Protein 2NXF (pdb70)

Radius of gyration: 18.11 Å; Cα contacts (8 Å, |Δi|>4): 733; chains: 1; bounding box: 45×46×48 Å

Solvent-accessible surface area: 13552 Å² total

Organism: Danio rerio (NCBI:txid7955)

CATH classification: 3.60.21.10

Secondary structure (DSSP, 8-state):
--SEEEEEE----B-SS--EE-TTSSSEE-TTHHHHHHHHHHHHHHHTT-SEEEE-S--B-THHHHTT-HHHHHHH--TTGGG-SEEEE---HHHHHH--HHHHHTSTT-----EE-GGGT---EEEEEETTEEEEE--TTSB-SSSS-TTSHHHHHHHHHHHHH---TT-TTS-S-SSSGGGG-STT--B--HHHHHHHHHHHHHHHHHT-EEEEEESS---TTSS-GGGS-TTHHHHHHHHHT-TTEEEEEE-S-TT-EEEE-TTS-EEEEPPPGGG--TTS-EEEEEEE-S----EEETSPP------

Foldseek 3Di:
DFQAKEWEAEQLQADPDCKDADPVRPFIFHRPCSLVQLLVSLVVLLVVVHQEYEYFESNHALVCVVVVNLVVRVVSNVSNVSSVHYYAAAYALRNLSRDALVRCCVDPNLSQVCDACVVVVFRKHKDAPGPQEMEIEGHFVQQACSHDDPPDPSNVVSVCLLCVLAVPVVAQQQQNDDDDLSLQSGRRGGHHDPVRLVVVLVVQVVSQVSNHAYEYHHQAFQDVQWAPSNRHRSVSVSNVVSQLVHLNYAEYEHERRQLWGWDADPSLYIYTYWHHSRRADSVFHTIFMDGHHPFWWCTTGSDHIDIRGRD

InterPro domains:
  IPR004843 Calcineurin-like, phosphoesterase domain [PF00149] (7-268)
  IPR029052 Metallo-dependent phosphatase-like [G3DSA:3.60.21.10] (1-314)
  IPR029052 Metallo-dependent phosphatase-like [SSF56300] (4-316)
  IPR041869 Manganese-dependent ADP-ribose/CDP-alcohol diphosphatase [cd07396] (6-309)

Structure (mmCIF, N/CA/C/O backbone):
data_2NXF
#
_entry.id   2NXF
#
_cell.length_a   62.584
_cell.length_b   86.593
_cell.length_c   157.315
_cell.angle_alpha   90.00
_cell.angle_beta   90.00
_cell.angle_gamma   90.00
#
_symmetry.space_group_name_H-M   'C 2 2 21'
#
loop_
_entity.id
_entity.type
_entity.pdbx_description
1 polymer 'Putative dimetal phosphatase'
2 non-polymer 'ZINC ION'
3 non-polymer 'PHOSPHATE ION'
4 non-polymer ETHANOL
5 water water
#
loop_
_atom_site.group_PDB
_atom_site.id
_atom_site.type_symbol
_atom_site.label_atom_id
_atom_site.label_alt_id
_atom_site.label_comp_id
_atom_site.label_asym_id
_atom_site.label_entity_id
_atom_site.label_seq_id
_atom_site.pdbx_PDB_ins_code
_atom_site.Cartn_x
_atom_site.Cartn_y
_atom_site.Cartn_z
_atom_site.occupancy
_atom_site.B_iso_or_equiv
_atom_site.auth_seq_id
_atom_site.auth_comp_id
_atom_site.auth_asym_id
_atom_site.auth_atom_id
_atom_site.pdbx_PDB_model_num
ATOM 1 N N . ASP A 1 3 ? 51.457 7.741 23.810 1.00 31.85 3 ASP A N 1
ATOM 2 C CA . ASP A 1 3 ? 50.162 6.996 23.995 1.00 32.00 3 ASP A CA 1
ATOM 3 C C . ASP A 1 3 ? 48.996 7.909 24.447 1.00 30.39 3 ASP A C 1
ATOM 4 O O . ASP A 1 3 ? 49.010 8.391 25.588 1.00 30.62 3 ASP A O 1
ATOM 9 N N . PRO A 1 4 ? 47.968 8.117 23.579 1.00 29.07 4 PRO A N 1
ATOM 10 C CA . PRO A 1 4 ? 46.928 9.122 23.908 1.00 27.92 4 PRO A CA 1
ATOM 11 C C . PRO A 1 4 ? 45.959 8.709 25.015 1.00 27.39 4 PRO A C 1
ATOM 12 O O . PRO A 1 4 ? 45.627 7.525 25.145 1.00 28.23 4 PRO A O 1
ATOM 16 N N . VAL A 1 5 ? 45.554 9.687 25.822 1.00 25.42 5 VAL A N 1
ATOM 17 C CA . VAL A 1 5 ? 44.565 9.486 26.872 1.00 24.95 5 VAL A CA 1
ATOM 18 C C . VAL A 1 5 ? 43.173 9.328 26.253 1.00 24.73 5 VAL A C 1
ATOM 19 O O . VAL A 1 5 ? 42.338 8.572 26.766 1.00 24.68 5 VAL A O 1
ATOM 23 N N . PHE A 1 6 ? 42.920 10.059 25.165 1.00 23.25 6 PHE A N 1
ATOM 24 C CA . PHE A 1 6 ? 41.604 10.082 24.549 1.00 22.94 6 PHE A CA 1
ATOM 25 C C . PHE A 1 6 ? 41.738 10.516 23.097 1.00 23.68 6 PHE A C 1
ATOM 26 O O . PHE A 1 6 ? 42.603 11.326 22.772 1.00 23.74 6 PHE A O 1
ATOM 34 N N . THR A 1 7 ? 40.869 9.987 22.241 1.00 23.06 7 THR A N 1
ATOM 35 C CA . THR A 1 7 ? 40.950 10.223 20.791 1.00 23.60 7 THR A CA 1
ATOM 36 C C . THR A 1 7 ? 39.535 10.468 20.284 1.00 23.38 7 THR A C 1
ATOM 37 O O . THR A 1 7 ? 38.631 9.690 20.577 1.00 23.35 7 THR A O 1
ATOM 41 N N . PHE A 1 8 ? 39.320 11.560 19.543 1.00 23.00 8 PHE A N 1
ATOM 42 C CA . PHE A 1 8 ? 37.954 11.861 19.080 1.00 23.25 8 PHE A CA 1
ATOM 43 C C . PHE A 1 8 ? 37.953 12.480 17.691 1.00 23.66 8 PHE A C 1
ATOM 44 O O . PHE A 1 8 ? 38.892 13.176 17.335 1.00 24.27 8 PHE A O 1
ATOM 52 N N . GLY A 1 9 ? 36.910 12.198 16.917 1.00 23.55 9 GLY A N 1
ATOM 53 C CA . GLY A 1 9 ? 36.749 12.841 15.597 1.00 22.68 9 GLY A CA 1
ATOM 54 C C . GLY A 1 9 ? 36.140 14.236 15.701 1.00 24.08 9 GLY A C 1
ATOM 55 O O . GLY A 1 9 ? 35.406 14.523 16.637 1.00 24.31 9 GLY A O 1
ATOM 56 N N . LEU A 1 10 ? 36.436 15.101 14.726 1.00 24.23 10 LEU A N 1
ATOM 57 C CA . LEU A 1 10 ? 35.872 16.464 14.646 1.00 24.67 10 LEU A CA 1
ATOM 58 C C . LEU A 1 10 ? 35.456 16.775 13.221 1.00 24.08 10 LEU A C 1
ATOM 59 O O . LEU A 1 10 ? 36.204 16.489 12.288 1.00 23.93 10 LEU A O 1
ATOM 64 N N . ILE A 1 11 ? 34.292 17.410 13.063 1.00 24.08 11 ILE A N 1
ATOM 65 C CA . ILE A 1 11 ? 33.838 17.789 11.715 1.00 23.47 11 ILE A CA 1
ATOM 66 C C . ILE A 1 11 ? 32.860 18.956 11.880 1.00 24.02 11 ILE A C 1
ATOM 67 O O . ILE A 1 11 ? 32.225 19.081 12.928 1.00 24.03 11 ILE A O 1
ATOM 72 N N . ALA A 1 12 ? 32.786 19.822 10.869 1.00 23.67 12 ALA A N 1
ATOM 73 C CA . ALA A 1 12 ? 31.909 21.002 10.953 1.00 23.93 12 ALA A CA 1
ATOM 74 C C . ALA A 1 12 ? 31.136 21.208 9.660 1.00 23.83 12 ALA A C 1
ATOM 75 O O . ALA A 1 12 ? 31.668 20.982 8.569 1.00 23.94 12 ALA A O 1
ATOM 77 N N . ASP A 1 13 ? 29.891 21.650 9.811 1.00 24.02 13 ASP A N 1
ATOM 78 C CA . ASP A 1 13 ? 29.131 22.279 8.697 1.00 23.78 13 ASP A CA 1
ATOM 79 C C . ASP A 1 13 ? 28.990 21.326 7.512 1.00 23.90 13 ASP A C 1
ATOM 80 O O . ASP A 1 13 ? 29.289 21.692 6.359 1.00 23.81 13 ASP A O 1
ATOM 85 N N . VAL A 1 14 ? 28.542 20.105 7.805 1.00 23.70 14 VAL A N 1
ATOM 86 C CA . VAL A 1 14 ? 28.224 19.125 6.744 1.00 24.03 14 VAL A CA 1
ATOM 87 C C . VAL A 1 14 ? 27.154 19.740 5.811 1.00 24.37 14 VAL A C 1
ATOM 88 O O . VAL A 1 14 ? 27.314 19.779 4.586 1.00 23.94 14 VAL A O 1
ATOM 92 N N . GLN A 1 15 ? 26.074 20.244 6.414 1.00 24.85 15 GLN A N 1
ATOM 93 C CA . GLN A 1 15 ? 25.027 20.984 5.688 1.00 24.63 15 GLN A CA 1
ATOM 94 C C . GLN A 1 15 ? 24.467 20.213 4.497 1.00 24.88 15 GLN A C 1
ATOM 95 O O . GLN A 1 15 ? 24.253 20.771 3.424 1.00 25.11 15 GLN A O 1
ATOM 101 N N . TYR A 1 16 ? 24.245 18.921 4.718 1.00 24.04 16 TYR A N 1
ATOM 102 C CA . TYR A 1 16 ? 23.718 18.034 3.672 1.00 22.98 16 TYR A CA 1
ATOM 103 C C . TYR A 1 16 ? 22.341 18.489 3.191 1.00 23.63 16 TYR A C 1
ATOM 104 O O . TYR A 1 16 ? 21.532 18.962 3.984 1.00 23.45 16 TYR A O 1
ATOM 113 N N . ALA A 1 17 ? 22.105 18.358 1.893 1.00 23.26 17 ALA A N 1
ATOM 114 C CA . ALA A 1 17 ? 20.758 18.450 1.306 1.00 23.12 17 ALA A CA 1
ATOM 115 C C . ALA A 1 17 ? 20.770 17.720 -0.016 1.00 22.61 17 ALA A C 1
ATOM 116 O O . ALA A 1 17 ? 21.786 17.712 -0.719 1.00 22.64 17 ALA A O 1
ATOM 118 N N . ASP A 1 18 ? 19.637 17.115 -0.369 1.00 23.00 18 ASP A N 1
ATOM 119 C CA . ASP A 1 18 ? 19.522 16.381 -1.627 1.00 23.42 18 ASP A CA 1
ATOM 120 C C . ASP A 1 18 ? 19.104 17.344 -2.740 1.00 24.11 18 ASP A C 1
ATOM 121 O O . ASP A 1 18 ? 17.997 17.250 -3.302 1.00 24.12 18 ASP A O 1
ATOM 126 N N . ILE A 1 19 ? 20.003 18.281 -3.051 1.00 24.04 19 ILE A N 1
ATOM 127 C CA . ILE A 1 19 ? 19.733 19.334 -4.034 1.00 24.54 19 ILE A CA 1
ATOM 128 C C . ILE A 1 19 ? 21.007 19.606 -4.834 1.00 25.10 19 ILE A C 1
ATOM 129 O O . ILE A 1 19 ? 22.101 19.219 -4.417 1.00 24.52 19 ILE A O 1
ATOM 134 N N . GLU A 1 20 ? 20.869 20.265 -5.978 1.00 25.62 20 GLU A N 1
ATOM 135 C CA . GLU A 1 20 ? 22.045 20.569 -6.792 1.00 27.22 20 GLU A CA 1
ATOM 136 C C . GLU A 1 20 ? 22.968 21.559 -6.067 1.00 26.06 20 GLU A C 1
ATOM 137 O O . GLU A 1 20 ? 22.540 22.302 -5.168 1.00 25.26 20 GLU A O 1
ATOM 143 N N . ASP A 1 21 ? 24.243 21.536 -6.442 1.00 25.86 21 ASP A N 1
ATOM 144 C CA . ASP A 1 21 ? 25.211 22.478 -5.895 1.00 26.36 21 ASP A CA 1
ATOM 145 C C . ASP A 1 21 ? 24.730 23.919 -6.013 1.00 26.57 21 ASP A C 1
ATOM 146 O O . ASP A 1 21 ? 24.099 24.300 -7.009 1.00 26.70 21 ASP A O 1
ATOM 151 N N . GLY A 1 22 ? 25.035 24.704 -4.988 1.00 27.45 22 GLY A N 1
ATOM 152 C CA . GLY A 1 22 ? 24.712 26.122 -4.973 1.00 29.21 22 GLY A CA 1
ATOM 153 C C . GLY A 1 22 ? 25.939 26.962 -4.671 1.00 31.07 22 GLY A C 1
ATOM 154 O O . GLY A 1 22 ? 27.080 26.524 -4.857 1.00 30.33 22 GLY A O 1
ATOM 155 N N . GLU A 1 23 ? 25.691 28.187 -4.227 1.00 33.16 23 GLU A N 1
ATOM 156 C CA . GLU A 1 23 ? 26.762 29.106 -3.864 1.00 35.00 23 GLU A CA 1
ATOM 157 C C . GLU A 1 23 ? 26.381 29.805 -2.574 1.00 36.10 23 GLU A C 1
ATOM 158 O O . GLU A 1 23 ? 25.235 29.691 -2.111 1.00 37.02 23 GLU A O 1
ATOM 164 N N . ASN A 1 24 ? 27.335 30.516 -1.979 1.00 36.31 24 ASN A N 1
ATOM 165 C CA . ASN A 1 24 ? 27.002 31.449 -0.915 1.00 36.27 24 ASN A CA 1
ATOM 166 C C . ASN A 1 24 ? 26.427 32.755 -1.502 1.00 36.25 24 ASN A C 1
ATOM 167 O O . ASN A 1 24 ? 26.483 32.983 -2.727 1.00 36.16 24 ASN A O 1
ATOM 172 N N . TYR A 1 25 ? 25.874 33.604 -0.632 1.00 36.26 25 TYR A N 1
ATOM 173 C CA . TYR A 1 25 ? 25.290 34.893 -1.031 1.00 35.92 25 TYR A CA 1
ATOM 174 C C . TYR A 1 25 ? 26.190 35.729 -1.943 1.00 35.32 25 TYR A C 1
ATOM 175 O O . TYR A 1 25 ? 25.748 36.204 -2.993 1.00 35.30 25 TYR A O 1
ATOM 184 N N . LEU A 1 26 ? 27.446 35.912 -1.540 1.00 34.43 26 LEU A N 1
ATOM 185 C CA . LEU A 1 26 ? 28.379 36.740 -2.301 1.00 33.77 26 LEU A CA 1
ATOM 186 C C . LEU A 1 26 ? 28.897 36.047 -3.570 1.00 32.35 26 LEU A C 1
ATOM 187 O O . LEU A 1 26 ? 29.628 36.657 -4.347 1.00 32.04 26 LEU A O 1
ATOM 192 N N . ARG A 1 27 ? 28.528 34.772 -3.750 1.00 30.87 27 ARG A N 1
ATOM 193 C CA . ARG A 1 27 ? 28.909 33.973 -4.931 1.00 29.60 27 ARG A CA 1
ATOM 194 C C . ARG A 1 27 ? 30.430 33.847 -5.077 1.00 28.84 27 ARG A C 1
ATOM 195 O O . ARG A 1 27 ? 30.991 33.994 -6.169 1.00 28.45 27 ARG A O 1
ATOM 203 N N . THR A 1 28 ? 31.086 33.595 -3.948 1.00 28.10 28 THR A N 1
ATOM 204 C CA . THR A 1 28 ? 32.539 33.454 -3.899 1.00 28.04 28 THR A CA 1
ATOM 205 C C . THR A 1 28 ? 32.918 32.051 -3.438 1.00 27.23 28 THR A C 1
ATOM 206 O O . THR A 1 28 ? 34.088 31.674 -3.494 1.00 27.04 28 THR A O 1
ATOM 210 N N . ARG A 1 29 ? 31.930 31.292 -2.968 1.00 27.25 29 ARG A N 1
ATOM 211 C CA . ARG A 1 29 ? 32.145 29.923 -2.521 1.00 27.47 29 ARG A CA 1
ATOM 212 C C . ARG A 1 29 ? 31.018 29.035 -3.027 1.00 27.80 29 ARG A C 1
ATOM 213 O O . ARG A 1 29 ? 29.853 29.428 -2.979 1.00 29.43 29 ARG A O 1
ATOM 221 N N . ARG A 1 30 ? 31.369 27.833 -3.473 1.00 26.89 30 ARG A N 1
ATOM 222 C CA . ARG A 1 30 ? 30.390 26.855 -3.940 1.00 26.56 30 ARG A CA 1
ATOM 223 C C . ARG A 1 30 ? 29.961 25.994 -2.763 1.00 26.15 30 ARG A C 1
ATOM 224 O O . ARG A 1 30 ? 30.774 25.708 -1.875 1.00 26.27 30 ARG A O 1
ATOM 232 N N . ARG A 1 31 ? 28.694 25.576 -2.763 1.00 25.20 31 ARG A N 1
ATOM 233 C CA . ARG A 1 31 ? 28.165 24.686 -1.722 1.00 25.49 31 ARG A CA 1
ATOM 234 C C . ARG A 1 31 ? 27.781 23.324 -2.310 1.00 24.79 31 ARG A C 1
ATOM 235 O O . ARG A 1 31 ? 26.941 23.229 -3.205 1.00 24.45 31 ARG A O 1
ATOM 243 N N . TYR A 1 32 ? 28.446 22.281 -1.819 1.00 24.05 32 TYR A N 1
ATOM 244 C CA . TYR A 1 32 ? 28.396 20.957 -2.419 1.00 23.63 32 TYR A CA 1
ATOM 245 C C . TYR A 1 32 ? 27.443 20.095 -1.590 1.00 23.34 32 TYR A C 1
ATOM 246 O O . TYR A 1 32 ? 27.878 19.249 -0.819 1.00 23.42 32 TYR A O 1
ATOM 255 N N . TYR A 1 33 ? 26.139 20.339 -1.747 1.00 23.02 33 TYR A N 1
ATOM 256 C CA . TYR A 1 33 ? 25.134 19.803 -0.818 1.00 22.72 33 TYR A CA 1
ATOM 257 C C . TYR A 1 33 ? 25.109 18.271 -0.783 1.00 23.15 33 TYR A C 1
ATOM 258 O O . TYR A 1 33 ? 25.109 17.662 0.299 1.00 24.11 33 TYR A O 1
ATOM 267 N N . ARG A 1 34 ? 25.072 17.646 -1.954 1.00 23.06 34 ARG A N 1
ATOM 268 C CA . ARG A 1 34 ? 25.034 16.175 -1.990 1.00 23.34 34 ARG A CA 1
ATOM 269 C C . ARG A 1 34 ? 26.378 15.557 -1.615 1.00 23.65 34 ARG A C 1
ATOM 270 O O . ARG A 1 34 ? 26.419 14.535 -0.918 1.00 24.97 34 ARG A O 1
ATOM 278 N N . GLY A 1 35 ? 27.470 16.176 -2.076 1.00 23.30 35 GLY A N 1
ATOM 279 C CA . GLY A 1 35 ? 28.828 15.674 -1.822 1.00 22.73 35 GLY A CA 1
ATOM 280 C C . GLY A 1 35 ? 29.191 15.632 -0.348 1.00 22.65 35 GLY A C 1
ATOM 281 O O . GLY A 1 35 ? 30.051 14.846 0.066 1.00 23.18 35 GLY A O 1
ATOM 282 N N . SER A 1 36 ? 28.523 16.462 0.450 1.00 22.56 36 SER A N 1
ATOM 283 C CA A SER A 1 36 ? 28.794 16.506 1.885 0.50 22.38 36 SER A CA 1
ATOM 284 C CA B SER A 1 36 ? 28.768 16.503 1.887 0.50 23.57 36 SER A CA 1
ATOM 285 C C . SER A 1 36 ? 28.602 15.143 2.537 1.00 23.25 36 SER A C 1
ATOM 286 O O . SER A 1 36 ? 29.349 14.788 3.442 1.00 24.39 36 SER A O 1
ATOM 291 N N . ALA A 1 37 ? 27.617 14.380 2.065 1.00 23.87 37 ALA A N 1
ATOM 292 C CA . ALA A 1 37 ? 27.368 13.053 2.644 1.00 24.44 37 ALA A CA 1
ATOM 293 C C . ALA A 1 37 ? 28.487 12.063 2.296 1.00 24.87 37 ALA A C 1
ATOM 294 O O . ALA A 1 37 ? 28.775 11.155 3.085 1.00 25.51 37 ALA A O 1
ATOM 296 N N . ASP A 1 38 ? 29.106 12.238 1.122 1.00 24.13 38 ASP A N 1
ATOM 297 C CA . ASP A 1 38 ? 30.252 11.415 0.695 1.00 24.44 38 ASP A CA 1
ATOM 298 C C . ASP A 1 38 ? 31.479 11.730 1.553 1.00 24.10 38 ASP A C 1
ATOM 299 O O . ASP A 1 38 ? 32.206 10.811 1.965 1.00 24.76 38 ASP A O 1
ATOM 304 N N . LEU A 1 39 ? 31.711 13.016 1.829 1.00 23.59 39 LEU A N 1
ATOM 305 C CA . LEU A 1 39 ? 32.806 13.397 2.716 1.00 23.16 39 LEU A CA 1
ATOM 306 C C . LEU A 1 39 ? 32.557 12.867 4.134 1.00 23.77 39 LEU A C 1
ATOM 307 O O . LEU A 1 39 ? 33.470 12.340 4.780 1.00 23.86 39 LEU A O 1
ATOM 312 N N . LEU A 1 40 ? 31.327 13.001 4.617 1.00 23.45 40 LEU A N 1
ATOM 313 C CA . LEU A 1 40 ? 30.975 12.494 5.955 1.00 23.82 40 LEU A CA 1
ATOM 314 C C . LEU A 1 40 ? 31.197 10.960 6.056 1.00 23.23 40 LEU A C 1
ATOM 315 O O . LEU A 1 40 ? 31.778 10.472 7.051 1.00 23.50 40 LEU A O 1
ATOM 320 N N A ARG A 1 41 ? 30.754 10.225 5.035 0.50 23.36 41 ARG A N 1
ATOM 321 N N B ARG A 1 41 ? 30.746 10.220 5.044 0.50 23.03 41 ARG A N 1
ATOM 322 C CA A ARG A 1 41 ? 30.928 8.769 4.973 0.50 23.67 41 ARG A CA 1
ATOM 323 C CA B ARG A 1 41 ? 30.933 8.768 5.021 0.50 22.87 41 ARG A CA 1
ATOM 324 C C A ARG A 1 41 ? 32.405 8.384 5.046 0.50 23.65 41 ARG A C 1
ATOM 325 C C B ARG A 1 41 ? 32.421 8.422 5.103 0.50 23.24 41 ARG A C 1
ATOM 326 O O A ARG A 1 41 ? 32.780 7.450 5.760 0.50 23.24 41 ARG A O 1
ATOM 327 O O B ARG A 1 41 ? 32.822 7.559 5.891 0.50 22.62 41 ARG A O 1
ATOM 342 N N . ASP A 1 42 ? 33.240 9.116 4.311 1.00 23.62 42 ASP A N 1
ATOM 343 C CA . ASP A 1 42 ? 34.683 8.853 4.314 1.00 23.84 42 ASP A CA 1
ATOM 344 C C . ASP A 1 42 ? 35.341 9.190 5.663 1.00 24.04 42 ASP A C 1
ATOM 345 O O . ASP A 1 42 ? 36.208 8.430 6.142 1.00 24.05 42 ASP A O 1
ATOM 350 N N . ALA A 1 43 ? 34.922 10.307 6.270 1.00 23.41 43 ALA A N 1
ATOM 351 C CA . ALA A 1 43 ? 35.427 10.674 7.607 1.00 23.91 43 ALA A CA 1
ATOM 352 C C . ALA A 1 43 ? 35.123 9.537 8.598 1.00 23.98 43 ALA A C 1
ATOM 353 O O . ALA A 1 43 ? 35.993 9.098 9.366 1.00 23.51 43 ALA A O 1
ATOM 355 N N . VAL A 1 44 ? 33.882 9.052 8.542 1.00 24.07 44 VAL A N 1
ATOM 356 C CA . VAL A 1 44 ? 33.430 7.956 9.414 1.00 24.31 44 VAL A CA 1
ATOM 357 C C . VAL A 1 44 ? 34.257 6.697 9.210 1.00 23.99 44 VAL A C 1
ATOM 358 O O . VAL A 1 44 ? 34.704 6.067 10.184 1.00 24.34 44 VAL A O 1
ATOM 362 N N . LEU A 1 45 ? 34.502 6.337 7.948 1.00 23.59 45 LEU A N 1
ATOM 363 C CA . LEU A 1 45 ? 35.395 5.219 7.637 1.00 24.35 45 LEU A CA 1
ATOM 364 C C . LEU A 1 45 ? 36.768 5.384 8.305 1.00 24.03 45 LEU A C 1
ATOM 365 O O . LEU A 1 45 ? 37.283 4.443 8.926 1.00 23.44 45 LEU A O 1
ATOM 370 N N . GLN A 1 46 ? 37.344 6.583 8.195 1.00 24.00 46 GLN A N 1
ATOM 371 C CA . GLN A 1 46 ? 38.654 6.868 8.790 1.00 24.58 46 GLN A CA 1
ATOM 372 C C . GLN A 1 46 ? 38.620 6.808 10.326 1.00 23.97 46 GLN A C 1
ATOM 373 O O . GLN A 1 46 ? 39.498 6.190 10.935 1.00 23.84 46 GLN A O 1
ATOM 379 N N . TRP A 1 47 ? 37.583 7.378 10.934 1.00 23.13 47 TRP A N 1
ATOM 380 C CA . TRP A 1 47 ? 37.438 7.368 12.400 1.00 23.17 47 TRP A CA 1
ATOM 381 C C . TRP A 1 47 ? 37.265 5.953 12.930 1.00 24.03 47 TRP A C 1
ATOM 382 O O . TRP A 1 47 ? 37.733 5.634 14.024 1.00 24.36 47 TRP A O 1
ATOM 393 N N . ARG A 1 48 ? 36.596 5.103 12.153 1.00 24.05 48 ARG A N 1
ATOM 394 C CA . ARG A 1 48 ? 36.449 3.695 12.523 1.00 25.18 48 ARG A CA 1
ATOM 395 C C . ARG A 1 48 ? 37.805 3.002 12.573 1.00 24.93 48 ARG A C 1
ATOM 396 O O . ARG A 1 48 ? 38.106 2.288 13.532 1.00 24.89 48 ARG A O 1
ATOM 404 N N . ARG A 1 49 ? 38.633 3.227 11.553 1.00 24.88 49 ARG A N 1
ATOM 405 C CA . ARG A 1 49 ? 39.980 2.622 11.503 1.00 24.73 49 ARG A CA 1
ATOM 406 C C . ARG A 1 49 ? 40.838 3.062 12.688 1.00 24.36 49 ARG A C 1
ATOM 407 O O . ARG A 1 49 ? 41.634 2.286 13.246 1.00 23.04 49 ARG A O 1
ATOM 415 N N . GLU A 1 50 ? 40.654 4.321 13.062 1.00 23.58 50 GLU A N 1
ATOM 416 C CA . GLU A 1 50 ? 41.381 4.957 14.157 1.00 24.41 50 GLU A CA 1
ATOM 417 C C . GLU A 1 50 ? 40.899 4.483 15.537 1.00 24.19 50 GLU A C 1
ATOM 418 O O . GLU A 1 50 ? 41.530 4.798 16.547 1.00 23.27 50 GLU A O 1
ATOM 424 N N . ARG A 1 51 ? 39.766 3.766 15.570 1.00 24.56 51 ARG A N 1
ATOM 425 C CA . ARG A 1 51 ? 39.112 3.365 16.846 1.00 23.36 51 ARG A CA 1
ATOM 426 C C . ARG A 1 51 ? 38.862 4.629 17.761 1.00 23.97 51 ARG A C 1
ATOM 427 O O . ARG A 1 51 ? 39.175 4.630 18.959 1.00 22.63 51 ARG A O 1
ATOM 435 N N . VAL A 1 52 ? 38.292 5.696 17.181 1.00 23.06 52 VAL A N 1
ATOM 436 C CA . VAL A 1 52 ? 38.011 6.940 17.977 1.00 23.56 52 VAL A CA 1
ATOM 437 C C . VAL A 1 52 ? 37.006 6.632 19.099 1.00 23.53 52 VAL A C 1
ATOM 438 O O . VAL A 1 52 ? 36.156 5.753 18.940 1.00 23.25 52 VAL A O 1
ATOM 442 N N A GLN A 1 53 ? 37.096 7.360 20.209 0.50 23.33 53 GLN A N 1
ATOM 443 N N B GLN A 1 53 ? 37.123 7.322 20.237 0.50 23.26 53 GLN A N 1
ATOM 444 C CA A GLN A 1 53 ? 36.240 7.086 21.358 0.50 23.29 53 GLN A CA 1
ATOM 445 C CA B GLN A 1 53 ? 36.219 7.082 21.366 0.50 23.17 53 GLN A CA 1
ATOM 446 C C A GLN A 1 53 ? 34.921 7.854 21.320 0.50 23.18 53 GLN A C 1
ATOM 447 C C B GLN A 1 53 ? 34.872 7.767 21.185 0.50 23.12 53 GLN A C 1
ATOM 448 O O A GLN A 1 53 ? 33.967 7.482 22.007 0.50 23.55 53 GLN A O 1
ATOM 449 O O B GLN A 1 53 ? 33.848 7.264 21.656 0.50 23.45 53 GLN A O 1
ATOM 460 N N . CYS A 1 54 ? 34.882 8.918 20.516 1.00 23.01 54 CYS A N 1
ATOM 461 C CA . CYS A 1 54 ? 33.646 9.658 20.217 1.00 22.91 54 CYS A CA 1
ATOM 462 C C . CYS A 1 54 ? 33.892 10.592 19.038 1.00 23.36 54 CYS A C 1
ATOM 463 O O . CYS A 1 54 ? 35.003 10.665 18.521 1.00 22.68 54 CYS A O 1
ATOM 466 N N . VAL A 1 55 ? 32.833 11.258 18.596 1.00 23.22 55 VAL A N 1
ATOM 467 C CA . VAL A 1 55 ? 32.929 12.259 17.552 1.00 24.03 55 VAL A CA 1
ATOM 468 C C . VAL A 1 55 ? 32.214 13.493 18.095 1.00 23.86 55 VAL A C 1
ATOM 469 O O . VAL A 1 55 ? 31.207 13.362 18.788 1.00 24.64 55 VAL A O 1
ATOM 473 N N . VAL A 1 56 ? 32.746 14.673 17.803 1.00 24.04 56 VAL A N 1
ATOM 474 C CA . VAL A 1 56 ? 32.025 15.928 18.045 1.00 24.55 56 VAL A CA 1
ATOM 475 C C . VAL A 1 56 ? 31.805 16.611 16.705 1.00 25.06 56 VAL A C 1
ATOM 476 O O . VAL A 1 56 ? 32.760 16.840 15.948 1.00 25.05 56 VAL A O 1
ATOM 480 N N . GLN A 1 57 ? 30.549 16.901 16.385 1.00 24.10 57 GLN A N 1
ATOM 481 C CA . GLN A 1 57 ? 30.290 17.638 15.137 1.00 25.70 57 GLN A CA 1
ATOM 482 C C . GLN A 1 57 ? 29.716 18.996 15.506 1.00 24.43 57 GLN A C 1
ATOM 483 O O . GLN A 1 57 ? 28.841 19.100 16.379 1.00 25.09 57 GLN A O 1
ATOM 489 N N . LEU A 1 58 ? 30.226 20.018 14.825 1.00 24.33 58 LEU A N 1
ATOM 490 C CA . LEU A 1 58 ? 30.115 21.399 15.260 1.00 24.68 58 LEU A CA 1
ATOM 491 C C . LEU A 1 58 ? 28.867 22.138 14.738 1.00 24.85 58 LEU A C 1
ATOM 492 O O . LEU A 1 58 ? 28.755 23.364 14.896 1.00 24.66 58 LEU A O 1
ATOM 497 N N . GLY A 1 59 ? 27.914 21.402 14.165 1.00 24.58 59 GLY A N 1
ATOM 498 C CA . GLY A 1 59 ? 26.614 22.001 13.830 1.00 24.85 59 GLY A CA 1
ATOM 499 C C . GLY A 1 59 ? 26.466 22.252 12.344 1.00 23.98 59 GLY A C 1
ATOM 500 O O . GLY A 1 59 ? 27.405 22.015 11.561 1.00 24.59 59 GLY A O 1
ATOM 501 N N . ASP A 1 60 ? 25.296 22.796 11.984 1.00 23.64 60 ASP A N 1
ATOM 502 C CA . ASP A 1 60 ? 24.875 22.917 10.589 1.00 24.05 60 ASP A CA 1
ATOM 503 C C . ASP A 1 60 ? 25.029 21.575 9.897 1.00 24.24 60 ASP A C 1
ATOM 504 O O . ASP A 1 60 ? 25.593 21.514 8.804 1.00 25.35 60 ASP A O 1
ATOM 509 N N . ILE A 1 61 ? 24.523 20.501 10.519 1.00 24.26 61 ILE A N 1
ATOM 510 C CA . ILE A 1 61 ? 24.686 19.153 9.926 1.00 24.98 61 ILE A CA 1
ATOM 511 C C . ILE A 1 61 ? 23.776 18.947 8.699 1.00 25.25 61 ILE A C 1
ATOM 512 O O . ILE A 1 61 ? 24.110 18.172 7.803 1.00 24.84 61 ILE A O 1
ATOM 517 N N . ILE A 1 62 ? 22.632 19.647 8.651 1.00 25.46 62 ILE A N 1
ATOM 518 C CA . ILE A 1 62 ? 21.820 19.644 7.428 1.00 25.06 62 ILE A CA 1
ATOM 519 C C . ILE A 1 62 ? 21.491 21.074 7.058 1.00 25.26 62 ILE A C 1
ATOM 520 O O . ILE A 1 62 ? 21.381 21.918 7.938 1.00 25.59 62 ILE A O 1
ATOM 525 N N . ASP A 1 63 ? 21.323 21.348 5.768 1.00 24.79 63 ASP A N 1
ATOM 526 C CA . ASP A 1 63 ? 21.119 22.743 5.339 1.00 24.51 63 ASP A CA 1
ATOM 527 C C . ASP A 1 63 ? 19.686 23.206 5.575 1.00 24.79 63 ASP A C 1
ATOM 528 O O . ASP A 1 63 ? 18.749 22.408 5.493 1.00 23.72 63 ASP A O 1
ATOM 533 N N . GLY A 1 64 ? 19.513 24.502 5.834 1.00 24.53 64 GLY A N 1
ATOM 534 C CA . GLY A 1 64 ? 18.183 25.091 5.923 1.00 23.81 64 GLY A CA 1
ATOM 535 C C . GLY A 1 64 ? 17.367 24.950 4.639 1.00 24.13 64 GLY A C 1
ATOM 536 O O . GLY A 1 64 ? 16.135 25.030 4.670 1.00 24.82 64 GLY A O 1
ATOM 537 N N . HIS A 1 65 ? 18.033 24.739 3.501 1.00 23.53 65 HIS A N 1
ATOM 538 C CA . HIS A 1 65 ? 17.300 24.481 2.248 1.00 24.44 65 HIS A CA 1
ATOM 539 C C . HIS A 1 65 ? 16.386 23.266 2.346 1.00 23.47 65 HIS A C 1
ATOM 540 O O . HIS A 1 65 ? 15.418 23.157 1.608 1.00 22.94 65 HIS A O 1
ATOM 547 N N . ASN A 1 66 ? 16.708 22.339 3.241 1.00 23.21 66 ASN A N 1
ATOM 548 C CA . ASN A 1 66 ? 15.841 21.178 3.430 1.00 22.69 66 ASN A CA 1
ATOM 549 C C . ASN A 1 66 ? 14.420 21.578 3.865 1.00 23.39 66 ASN A C 1
ATOM 550 O O . ASN A 1 66 ? 13.443 20.984 3.414 1.00 22.78 66 ASN A O 1
ATOM 555 N N . ARG A 1 67 ? 14.327 22.580 4.735 1.00 23.12 67 ARG A N 1
ATOM 556 C CA . ARG A 1 67 ? 13.027 23.114 5.170 1.00 24.00 67 ARG A CA 1
ATOM 557 C C . ARG A 1 67 ? 12.249 23.623 3.959 1.00 23.56 67 ARG A C 1
ATOM 558 O O . ARG A 1 67 ? 11.061 23.347 3.804 1.00 22.38 67 ARG A O 1
ATOM 566 N N . ARG A 1 68 ? 12.935 24.355 3.089 1.00 23.84 68 ARG A N 1
ATOM 567 C CA . ARG A 1 68 ? 12.302 24.940 1.907 1.00 25.51 68 ARG A CA 1
ATOM 568 C C . ARG A 1 68 ? 11.818 23.898 0.895 1.00 23.63 68 ARG A C 1
ATOM 569 O O . ARG A 1 68 ? 10.956 24.195 0.086 1.00 22.87 68 ARG A O 1
ATOM 577 N N . ARG A 1 69 ? 12.397 22.691 0.931 1.00 22.73 69 ARG A N 1
ATOM 578 C CA . ARG A 1 69 ? 11.873 21.581 0.115 1.00 24.61 69 ARG A CA 1
ATOM 579 C C . ARG A 1 69 ? 11.088 20.550 0.908 1.00 22.82 69 ARG A C 1
ATOM 580 O O . ARG A 1 69 ? 10.757 19.492 0.368 1.00 22.97 69 ARG A O 1
ATOM 588 N N . ASP A 1 70 ? 10.784 20.878 2.164 1.00 22.24 70 ASP A N 1
ATOM 589 C CA . ASP A 1 70 ? 9.994 20.033 3.049 1.00 22.64 70 ASP A CA 1
ATOM 590 C C . ASP A 1 70 ? 10.611 18.642 3.207 1.00 22.78 70 ASP A C 1
ATOM 591 O O . ASP A 1 70 ? 9.891 17.628 3.174 1.00 23.32 70 ASP A O 1
ATOM 596 N N . ALA A 1 71 ? 11.927 18.618 3.375 1.00 22.50 71 ALA A N 1
ATOM 597 C CA . ALA A 1 71 ? 12.697 17.371 3.480 1.00 23.58 71 ALA A CA 1
ATOM 598 C C . ALA A 1 71 ? 13.599 17.320 4.715 1.00 23.84 71 ALA A C 1
ATOM 599 O O . ALA A 1 71 ? 14.572 16.552 4.755 1.00 23.57 71 ALA A O 1
ATOM 601 N N . SER A 1 72 ? 13.290 18.136 5.726 1.00 23.88 72 SER A N 1
ATOM 602 C CA . SER A 1 72 ? 14.147 18.207 6.929 1.00 23.91 72 SER A CA 1
ATOM 603 C C . SER A 1 72 ? 14.358 16.832 7.598 1.00 24.56 72 SER A C 1
ATOM 604 O O . SER A 1 72 ? 15.483 16.464 7.936 1.00 24.81 72 SER A O 1
ATOM 607 N N . ASP A 1 73 ? 13.276 16.085 7.799 1.00 24.39 73 ASP A N 1
ATOM 608 C CA . ASP A 1 73 ? 13.405 14.797 8.499 1.00 25.41 73 ASP A CA 1
ATOM 609 C C . ASP A 1 73 ? 14.222 13.784 7.693 1.00 25.36 73 ASP A C 1
ATOM 610 O O . ASP A 1 73 ? 15.067 13.070 8.257 1.00 25.74 73 ASP A O 1
ATOM 615 N N . ARG A 1 74 ? 13.973 13.697 6.386 1.00 25.77 74 ARG A N 1
ATOM 616 C CA . ARG A 1 74 ? 14.719 12.716 5.578 1.00 26.51 74 ARG A CA 1
ATOM 617 C C . ARG A 1 74 ? 16.192 13.097 5.448 1.00 25.57 74 ARG A C 1
ATOM 618 O O . ARG A 1 74 ? 17.053 12.221 5.438 1.00 25.12 74 ARG A O 1
ATOM 626 N N . ALA A 1 75 ? 16.476 14.397 5.371 1.00 24.44 75 ALA A N 1
ATOM 627 C CA . ALA A 1 75 ? 17.864 14.865 5.337 1.00 24.47 75 ALA A CA 1
ATOM 628 C C . ALA A 1 75 ? 18.582 14.498 6.632 1.00 24.34 75 ALA A C 1
ATOM 629 O O . ALA A 1 75 ? 19.717 14.002 6.619 1.00 24.98 75 ALA A O 1
ATOM 631 N N . LEU A 1 76 ? 17.925 14.732 7.758 1.00 24.38 76 LEU A N 1
ATOM 632 C CA . LEU A 1 76 ? 18.546 14.389 9.039 1.00 24.50 76 LEU A CA 1
ATOM 633 C C . LEU A 1 76 ? 18.783 12.877 9.102 1.00 25.22 76 LEU A C 1
ATOM 634 O O . LEU A 1 76 ? 19.851 12.422 9.527 1.00 25.03 76 LEU A O 1
ATOM 639 N N . ASP A 1 77 ? 17.807 12.104 8.634 1.00 25.19 77 ASP A N 1
ATOM 640 C CA . ASP A 1 77 ? 17.922 10.634 8.643 1.00 26.41 77 ASP A CA 1
ATOM 641 C C . ASP A 1 77 ? 19.169 10.210 7.878 1.00 26.32 77 ASP A C 1
ATOM 642 O O . ASP A 1 77 ? 19.891 9.299 8.292 1.00 26.22 77 ASP A O 1
ATOM 647 N N . THR A 1 78 ? 19.410 10.875 6.756 1.00 26.22 78 THR A N 1
ATOM 648 C CA . THR A 1 78 ? 20.531 10.549 5.894 1.00 26.64 78 THR A CA 1
ATOM 649 C C . THR A 1 78 ? 21.867 10.710 6.614 1.00 26.68 78 THR A C 1
ATOM 650 O O . THR A 1 78 ? 22.700 9.794 6.594 1.00 26.42 78 THR A O 1
ATOM 654 N N . VAL A 1 79 ? 22.062 11.858 7.254 1.00 25.92 79 VAL A N 1
ATOM 655 C CA . VAL A 1 79 ? 23.321 12.116 7.938 1.00 26.47 79 VAL A CA 1
ATOM 656 C C . VAL A 1 79 ? 23.468 11.289 9.208 1.00 26.76 79 VAL A C 1
ATOM 657 O O . VAL A 1 79 ? 24.586 10.882 9.553 1.00 26.61 79 VAL A O 1
ATOM 669 N N . ALA A 1 81 ? 22.301 8.253 9.600 1.00 26.13 81 ALA A N 1
ATOM 670 C CA . ALA A 1 81 ? 22.673 6.919 9.135 1.00 26.21 81 ALA A CA 1
ATOM 671 C C . ALA A 1 81 ? 24.176 6.814 8.872 1.00 26.35 81 ALA A C 1
ATOM 672 O O . ALA A 1 81 ? 24.782 5.776 9.165 1.00 25.66 81 ALA A O 1
ATOM 674 N N . GLU A 1 82 ? 24.778 7.869 8.319 1.00 25.80 82 GLU A N 1
ATOM 675 C CA . GLU A 1 82 ? 26.235 7.871 8.102 1.00 26.61 82 GLU A CA 1
ATOM 676 C C . GLU A 1 82 ? 26.988 7.882 9.422 1.00 26.53 82 GLU A C 1
ATOM 677 O O . GLU A 1 82 ? 27.947 7.133 9.589 1.00 26.66 82 GLU A O 1
ATOM 683 N N . LEU A 1 83 ? 26.539 8.711 10.359 1.00 26.79 83 LEU A N 1
ATOM 684 C CA . LEU A 1 83 ? 27.200 8.803 11.670 1.00 27.42 83 LEU A CA 1
ATOM 685 C C . LEU A 1 83 ? 27.028 7.554 12.525 1.00 28.60 83 LEU A C 1
ATOM 686 O O . LEU A 1 83 ? 27.950 7.160 13.245 1.00 28.28 83 LEU A O 1
ATOM 691 N N . ASP A 1 84 ? 25.866 6.910 12.439 1.00 28.58 84 ASP A N 1
ATOM 692 C CA . ASP A 1 84 ? 25.616 5.695 13.233 1.00 28.99 84 ASP A CA 1
ATOM 693 C C . ASP A 1 84 ? 26.582 4.558 12.898 1.00 29.26 84 ASP A C 1
ATOM 694 O O . ASP A 1 84 ? 26.865 3.707 13.748 1.00 29.58 84 ASP A O 1
ATOM 699 N N . ALA A 1 85 ? 27.068 4.544 11.658 1.00 29.01 85 ALA A N 1
ATOM 700 C CA . ALA A 1 85 ? 28.025 3.540 11.190 1.00 29.92 85 ALA A CA 1
ATOM 701 C C . ALA A 1 85 ? 29.350 3.586 11.956 1.00 30.39 85 ALA A C 1
ATOM 702 O O . ALA A 1 85 ? 30.107 2.615 11.924 1.00 30.41 85 ALA A O 1
ATOM 704 N N . CYS A 1 86 ? 29.629 4.703 12.640 1.00 30.89 86 CYS A N 1
ATOM 705 C CA A CYS A 1 86 ? 30.876 4.850 13.399 0.50 31.09 86 CYS A CA 1
ATOM 706 C CA B CYS A 1 86 ? 30.883 4.833 13.388 0.50 31.81 86 CYS A CA 1
ATOM 707 C C . CYS A 1 86 ? 30.873 4.044 14.700 1.00 31.34 86 CYS A C 1
ATOM 708 O O . CYS A 1 86 ? 31.937 3.755 15.259 1.00 31.48 86 CYS A O 1
ATOM 713 N N . SER A 1 87 ? 29.676 3.703 15.188 1.00 30.79 87 SER A N 1
ATOM 714 C CA . SER A 1 87 ? 29.508 2.871 16.396 1.00 30.44 87 SER A CA 1
ATOM 715 C C . SER A 1 87 ? 30.061 3.450 17.709 1.00 29.50 87 SER A C 1
ATOM 716 O O . SER A 1 87 ? 30.377 2.697 18.631 1.00 30.08 87 SER A O 1
ATOM 719 N N . VAL A 1 88 ? 30.192 4.778 17.791 1.00 28.84 88 VAL A N 1
ATOM 720 C CA . VAL A 1 88 ? 30.550 5.424 19.060 1.00 27.83 88 VAL A CA 1
ATOM 721 C C . VAL A 1 88 ? 29.667 6.642 19.288 1.00 26.33 88 VAL A C 1
ATOM 722 O O . VAL A 1 88 ? 28.964 7.079 18.378 1.00 25.92 88 VAL A O 1
ATOM 726 N N . ASP A 1 89 ? 29.716 7.185 20.499 1.00 25.44 89 ASP A N 1
ATOM 727 C CA . ASP A 1 89 ? 28.943 8.371 20.847 1.00 25.44 89 ASP A CA 1
ATOM 728 C C . ASP A 1 89 ? 29.303 9.518 19.922 1.00 25.07 89 ASP A C 1
ATOM 729 O O . ASP A 1 89 ? 30.488 9.781 19.695 1.00 24.43 89 ASP A O 1
ATOM 734 N N . VAL A 1 90 ? 28.282 10.211 19.417 1.00 24.04 90 VAL A N 1
ATOM 735 C CA . VAL A 1 90 ? 28.487 11.440 18.657 1.00 24.23 90 VAL A CA 1
ATOM 736 C C . VAL A 1 90 ? 27.847 12.586 19.436 1.00 24.37 90 VAL A C 1
ATOM 737 O O . VAL A 1 90 ? 26.708 12.479 19.919 1.00 25.20 90 VAL A O 1
ATOM 741 N N . HIS A 1 91 ? 28.596 13.669 19.580 1.00 23.91 91 HIS A N 1
ATOM 742 C CA . HIS A 1 91 ? 28.108 14.848 20.300 1.00 23.84 91 HIS A CA 1
ATOM 743 C C . HIS A 1 91 ? 27.777 15.914 19.275 1.00 23.48 91 HIS A C 1
ATOM 744 O O . HIS A 1 91 ? 28.592 16.216 18.394 1.00 24.84 91 HIS A O 1
ATOM 751 N N . HIS A 1 92 ? 26.558 16.435 19.373 1.00 22.59 92 HIS A N 1
ATOM 752 C CA . HIS A 1 92 ? 26.015 17.333 18.361 1.00 23.65 92 HIS A CA 1
ATOM 753 C C . HIS A 1 92 ? 25.885 18.738 18.928 1.00 24.64 92 HIS A C 1
ATOM 754 O O . HIS A 1 92 ? 25.182 18.942 19.927 1.00 25.51 92 HIS A O 1
ATOM 761 N N . VAL A 1 93 ? 26.557 19.681 18.272 1.00 24.89 93 VAL A N 1
ATOM 762 C CA . VAL A 1 93 ? 26.420 21.107 18.549 1.00 25.64 93 VAL A CA 1
ATOM 763 C C . VAL A 1 93 ? 25.308 21.641 17.654 1.00 25.77 93 VAL A C 1
ATOM 764 O O . VAL A 1 93 ? 25.245 21.276 16.482 1.00 26.92 93 VAL A O 1
ATOM 768 N N . TRP A 1 94 ? 24.428 22.486 18.196 1.00 25.99 94 TRP A N 1
ATOM 769 C CA . TRP A 1 94 ? 23.364 23.089 17.367 1.00 25.56 94 TRP A CA 1
ATOM 770 C C . TRP A 1 94 ? 23.806 24.440 16.800 1.00 25.93 94 TRP A C 1
ATOM 771 O O . TRP A 1 94 ? 24.231 25.341 17.545 1.00 27.05 94 TRP A O 1
ATOM 782 N N . GLY A 1 95 ? 23.738 24.543 15.476 1.00 25.16 95 GLY A N 1
ATOM 783 C CA . GLY A 1 95 ? 24.040 25.801 14.784 1.00 25.51 95 GLY A CA 1
ATOM 784 C C . GLY A 1 95 ? 22.826 26.414 14.098 1.00 24.57 95 GLY A C 1
ATOM 785 O O . GLY A 1 95 ? 21.680 25.940 14.235 1.00 23.79 95 GLY A O 1
ATOM 786 N N . ASN A 1 96 ? 23.058 27.494 13.358 1.00 23.15 96 ASN A N 1
ATOM 787 C CA . ASN A 1 96 ? 21.935 28.199 12.720 1.00 22.98 96 ASN A CA 1
ATOM 788 C C . ASN A 1 96 ? 21.067 27.327 11.818 1.00 23.38 96 ASN A C 1
ATOM 789 O O . ASN A 1 96 ? 19.851 27.459 11.850 1.00 23.44 96 ASN A O 1
ATOM 794 N N . HIS A 1 97 ? 21.672 26.411 11.061 1.00 23.22 97 HIS A N 1
ATOM 795 C CA . HIS A 1 97 ? 20.880 25.569 10.147 1.00 23.85 97 HIS A CA 1
ATOM 796 C C . HIS A 1 97 ? 20.000 24.556 10.860 1.00 23.97 97 HIS A C 1
ATOM 797 O O . HIS A 1 97 ? 18.929 24.190 10.364 1.00 24.14 97 HIS A O 1
ATOM 804 N N . GLU A 1 98 ? 20.431 24.099 12.036 1.00 24.42 98 GLU A N 1
ATOM 805 C CA . GLU A 1 98 ? 19.512 23.307 12.872 1.00 24.82 98 GLU A CA 1
ATOM 806 C C . GLU A 1 98 ? 18.251 24.100 13.168 1.00 25.14 98 GLU A C 1
ATOM 807 O O . GLU A 1 98 ? 17.137 23.565 13.039 1.00 24.63 98 GLU A O 1
ATOM 813 N N . PHE A 1 99 ? 18.416 25.361 13.580 1.00 24.22 99 PHE A N 1
ATOM 814 C CA . PHE A 1 99 ? 17.238 26.189 13.905 1.00 24.04 99 PHE A CA 1
ATOM 815 C C . PHE A 1 99 ? 16.371 26.591 12.706 1.00 24.81 99 PHE A C 1
ATOM 816 O O . PHE A 1 99 ? 15.162 26.838 12.856 1.00 25.78 99 PHE A O 1
ATOM 824 N N . TYR A 1 100 ? 16.978 26.661 11.526 1.00 24.89 100 TYR A N 1
ATOM 825 C CA . TYR A 1 100 ? 16.208 26.914 10.309 1.00 25.02 100 TYR A CA 1
ATOM 826 C C . TYR A 1 100 ? 15.278 25.732 10.045 1.00 25.13 100 TYR A C 1
ATOM 827 O O . TYR A 1 100 ? 14.166 25.919 9.558 1.00 26.59 100 TYR A O 1
ATOM 836 N N . ASN A 1 101 ? 15.750 24.523 10.345 1.00 24.53 101 ASN A N 1
ATOM 837 C CA . ASN A 1 101 ? 14.959 23.309 10.099 1.00 24.35 101 ASN A CA 1
ATOM 838 C C . ASN A 1 101 ? 13.982 22.936 11.201 1.00 24.79 101 ASN A C 1
ATOM 839 O O . ASN A 1 101 ? 12.911 22.420 10.907 1.00 24.51 101 ASN A O 1
ATOM 844 N N . PHE A 1 102 ? 14.384 23.132 12.459 1.00 24.53 102 PHE A N 1
ATOM 845 C CA . PHE A 1 102 ? 13.653 22.581 13.610 1.00 24.90 102 PHE A CA 1
ATOM 846 C C . PHE A 1 102 ? 13.507 23.586 14.736 1.00 24.70 102 PHE A C 1
ATOM 847 O O . PHE A 1 102 ? 14.400 24.417 14.975 1.00 24.89 102 PHE A O 1
ATOM 855 N N . SER A 1 103 ? 12.400 23.470 15.465 1.00 24.31 103 SER A N 1
ATOM 856 C CA . SER A 1 103 ? 12.209 24.210 16.718 1.00 24.48 103 SER A CA 1
ATOM 857 C C . SER A 1 103 ? 13.063 23.574 17.814 1.00 24.52 103 SER A C 1
ATOM 858 O O . SER A 1 103 ? 13.562 22.454 17.638 1.00 24.13 103 SER A O 1
ATOM 861 N N . ARG A 1 104 ? 13.240 24.264 18.946 1.00 24.91 104 ARG A N 1
ATOM 862 C CA . ARG A 1 104 ? 13.970 23.659 20.082 1.00 25.09 104 ARG A CA 1
ATOM 863 C C . ARG A 1 104 ? 13.302 22.396 20.626 1.00 25.15 104 ARG A C 1
ATOM 864 O O . ARG A 1 104 ? 13.995 21.410 20.869 1.00 25.36 104 ARG A O 1
ATOM 872 N N . PRO A 1 105 ? 11.965 22.416 20.836 1.00 25.26 105 PRO A N 1
ATOM 873 C CA . PRO A 1 105 ? 11.334 21.168 21.284 1.00 25.49 105 PRO A CA 1
ATOM 874 C C . PRO A 1 105 ? 11.566 20.005 20.313 1.00 25.69 105 PRO A C 1
ATOM 875 O O . PRO A 1 105 ? 11.806 18.873 20.763 1.00 26.11 105 PRO A O 1
ATOM 879 N N . SER A 1 106 ? 11.504 20.280 19.006 1.00 24.72 106 SER A N 1
ATOM 880 C CA . SER A 1 106 ? 11.840 19.274 17.995 1.00 25.27 106 SER A CA 1
ATOM 881 C C . SER A 1 106 ? 13.274 18.790 18.116 1.00 25.28 106 SER A C 1
ATOM 882 O O . SER A 1 106 ? 13.548 17.589 18.077 1.00 25.70 106 SER A O 1
ATOM 885 N N . LEU A 1 107 ? 14.201 19.725 18.251 1.00 25.14 107 LEU A N 1
ATOM 886 C CA . LEU A 1 107 ? 15.598 19.356 18.404 1.00 24.84 107 LEU A CA 1
ATOM 887 C C . LEU A 1 107 ? 15.813 18.534 19.685 1.00 25.25 107 LEU A C 1
ATOM 888 O O . LEU A 1 107 ? 16.534 17.530 19.667 1.00 25.46 107 LEU A O 1
ATOM 893 N N . LEU A 1 108 ? 15.165 18.931 20.776 1.00 26.02 108 LEU A N 1
ATOM 894 C CA . LEU A 1 108 ? 15.329 18.196 22.026 1.00 27.31 108 LEU A CA 1
ATOM 895 C C . LEU A 1 108 ? 14.842 16.745 21.936 1.00 27.63 108 LEU A C 1
ATOM 896 O O . LEU A 1 108 ? 15.430 15.853 22.565 1.00 27.75 108 LEU A O 1
ATOM 901 N N . SER A 1 109 ? 13.798 16.500 21.144 1.00 27.44 109 SER A N 1
ATOM 902 C CA . SER A 1 109 ? 13.248 15.146 21.001 1.00 28.09 109 SER A CA 1
ATOM 903 C C . SER A 1 109 ? 13.965 14.322 19.922 1.00 27.76 109 SER A C 1
ATOM 904 O O . SER A 1 109 ? 13.611 13.155 19.690 1.00 27.86 109 SER A O 1
ATOM 907 N N . SER A 1 110 ? 14.958 14.927 19.268 1.00 26.74 110 SER A N 1
ATOM 908 C CA . SER A 1 110 ? 15.600 14.333 18.086 1.00 26.45 110 SER A CA 1
ATOM 909 C C . SER A 1 110 ? 16.915 13.607 18.398 1.00 25.90 110 SER A C 1
ATOM 910 O O . SER A 1 110 ? 17.426 13.687 19.514 1.00 25.83 110 SER A O 1
ATOM 913 N N . ARG A 1 111 ? 17.471 12.955 17.377 1.00 26.32 111 ARG A N 1
ATOM 914 C CA . ARG A 1 111 ? 18.790 12.310 17.467 1.00 26.51 111 ARG A CA 1
ATOM 915 C C . ARG A 1 111 ? 19.913 13.334 17.696 1.00 25.75 111 ARG A C 1
ATOM 916 O O . ARG A 1 111 ? 21.031 12.950 18.077 1.00 25.60 111 ARG A O 1
ATOM 924 N N . LEU A 1 112 ? 19.628 14.622 17.465 1.00 25.05 112 LEU A N 1
ATOM 925 C CA . LEU A 1 112 ? 20.643 15.673 17.667 1.00 24.91 112 LEU A CA 1
ATOM 926 C C . LEU A 1 112 ? 20.807 16.118 19.127 1.00 24.18 112 LEU A C 1
ATOM 927 O O . LEU A 1 112 ? 21.681 16.943 19.428 1.00 24.56 112 LEU A O 1
ATOM 932 N N . ASN A 1 113 ? 19.961 15.602 20.014 1.00 24.86 113 ASN A N 1
ATOM 933 C CA . ASN A 1 113 ? 20.119 15.871 21.435 1.00 24.14 113 ASN A CA 1
ATOM 934 C C . ASN A 1 113 ? 21.067 14.819 22.016 1.00 24.59 113 ASN A C 1
ATOM 935 O O . ASN A 1 113 ? 20.654 13.699 22.365 1.00 24.29 113 ASN A O 1
ATOM 940 N N . SER A 1 114 ? 22.338 15.190 22.140 1.00 24.56 114 SER A N 1
ATOM 941 C CA . SER A 1 114 ? 23.342 14.290 22.706 1.00 25.28 114 SER A CA 1
ATOM 942 C C . SER A 1 114 ? 23.630 14.566 24.187 1.00 26.76 114 SER A C 1
ATOM 943 O O . SER A 1 114 ? 24.552 13.990 24.762 1.00 27.09 114 SER A O 1
ATOM 946 N N . ALA A 1 115 ? 22.839 15.437 24.805 1.00 28.26 115 ALA A N 1
ATOM 947 C CA . ALA A 1 115 ? 23.088 15.817 26.205 1.00 30.61 115 ALA A CA 1
ATOM 948 C C . ALA A 1 115 ? 22.673 14.724 27.183 1.00 33.13 115 ALA A C 1
ATOM 949 O O . ALA A 1 115 ? 23.216 14.661 28.290 1.00 34.29 115 ALA A O 1
ATOM 951 N N . GLN A 1 116 ? 21.744 13.869 26.738 1.00 35.31 116 GLN A N 1
ATOM 952 C CA . GLN A 1 116 ? 21.091 12.777 27.503 1.00 38.14 116 GLN A CA 1
ATOM 953 C C . GLN A 1 116 ? 19.712 13.219 27.995 1.00 38.92 116 GLN A C 1
ATOM 954 O O . GLN A 1 116 ? 19.170 14.242 27.535 1.00 40.37 116 GLN A O 1
ATOM 960 N N . GLY A 1 123 ? 29.014 15.127 35.001 1.00 31.20 123 GLY A N 1
ATOM 961 C CA . GLY A 1 123 ? 28.807 16.465 34.460 1.00 28.73 123 GLY A CA 1
ATOM 962 C C . GLY A 1 123 ? 27.514 17.164 34.873 1.00 28.25 123 GLY A C 1
ATOM 963 O O . GLY A 1 123 ? 26.967 16.916 35.950 1.00 28.57 123 GLY A O 1
ATOM 964 N N . SER A 1 124 ? 27.030 18.048 34.006 1.00 27.01 124 SER A N 1
ATOM 965 C CA . SER A 1 124 ? 25.857 18.874 34.273 1.00 26.31 124 SER A CA 1
ATOM 966 C C . SER A 1 124 ? 25.353 19.362 32.919 1.00 25.37 124 SER A C 1
ATOM 967 O O . SER A 1 124 ? 26.061 19.284 31.898 1.00 25.40 124 SER A O 1
ATOM 970 N N . ASP A 1 125 ? 24.132 19.876 32.898 1.00 25.25 125 ASP A N 1
ATOM 971 C CA . ASP A 1 125 ? 23.614 20.440 31.660 1.00 23.98 125 ASP A CA 1
ATOM 972 C C . ASP A 1 125 ? 22.601 21.523 31.984 1.00 23.41 125 ASP A C 1
ATOM 973 O O . ASP A 1 125 ? 22.127 21.621 33.125 1.00 23.41 125 ASP A O 1
ATOM 978 N N . LEU A 1 126 ? 22.243 22.301 30.972 1.00 22.29 126 LEU A N 1
ATOM 979 C CA . LEU A 1 126 ? 21.291 23.392 31.148 1.00 22.61 126 LEU A CA 1
ATOM 980 C C . LEU A 1 126 ? 19.944 23.136 30.466 1.00 22.80 126 LEU A C 1
ATOM 981 O O . LEU A 1 126 ? 19.169 24.073 30.249 1.00 23.36 126 LEU A O 1
ATOM 986 N N . ILE A 1 127 ? 19.675 21.879 30.126 1.00 23.26 127 ILE A N 1
ATOM 987 C CA . ILE A 1 127 ? 18.439 21.527 29.397 1.00 24.11 127 ILE A CA 1
ATOM 988 C C . ILE A 1 127 ? 17.194 21.957 30.178 1.00 24.04 127 ILE A C 1
ATOM 989 O O . ILE A 1 127 ? 16.215 22.450 29.599 1.00 24.51 127 ILE A O 1
ATOM 994 N N . GLY A 1 128 ? 17.246 21.788 31.503 1.00 24.20 128 GLY A N 1
ATOM 995 C CA . GLY A 1 128 ? 16.111 22.143 32.375 1.00 24.05 128 GLY A CA 1
ATOM 996 C C . GLY A 1 128 ? 15.835 23.642 32.372 1.00 24.24 128 GLY A C 1
ATOM 997 O O . GLY A 1 128 ? 14.738 24.086 32.748 1.00 24.37 128 GLY A O 1
ATOM 998 N N . ASP A 1 129 ? 16.838 24.402 31.943 1.00 24.48 129 ASP A N 1
ATOM 999 C CA . ASP A 1 129 ? 16.786 25.854 31.825 1.00 24.85 129 ASP A CA 1
ATOM 1000 C C . ASP A 1 129 ? 16.535 26.305 30.382 1.00 24.65 129 ASP A C 1
ATOM 1001 O O . ASP A 1 129 ? 16.671 27.495 30.071 1.00 24.84 129 ASP A O 1
ATOM 1006 N N A ASP A 1 130 ? 16.172 25.354 29.515 0.50 23.89 130 ASP A N 1
ATOM 1007 N N B ASP A 1 130 ? 16.175 25.359 29.513 0.50 24.35 130 ASP A N 1
ATOM 1008 C CA A ASP A 1 130 ? 15.939 25.619 28.075 0.50 23.08 130 ASP A CA 1
ATOM 1009 C CA B ASP A 1 130 ? 15.938 25.643 28.082 0.50 23.94 130 ASP A CA 1
ATOM 1010 C C A ASP A 1 130 ? 17.172 26.195 27.353 0.50 23.26 130 ASP A C 1
ATOM 1011 C C B ASP A 1 130 ? 17.172 26.187 27.343 0.50 23.76 130 ASP A C 1
ATOM 1012 O O A ASP A 1 130 ? 17.050 27.071 26.497 0.50 23.01 130 ASP A O 1
ATOM 1013 O O B ASP A 1 130 ? 17.048 27.036 26.459 0.50 23.45 130 ASP A O 1
ATOM 1022 N N . ILE A 1 131 ? 18.357 25.686 27.705 1.00 22.99 131 ILE A N 1
ATOM 1023 C CA . ILE A 1 131 ? 19.610 26.047 27.018 1.00 23.16 131 ILE A CA 1
ATOM 1024 C C . ILE A 1 131 ? 20.284 24.721 26.680 1.00 22.56 131 ILE A C 1
ATOM 1025 O O . ILE A 1 131 ? 20.410 23.855 27.543 1.00 23.09 131 ILE A O 1
ATOM 1030 N N . TYR A 1 132 ? 20.692 24.559 25.419 1.00 22.77 132 TYR A N 1
ATOM 1031 C CA . TYR A 1 132 ? 21.276 23.293 24.990 1.00 23.06 132 TYR A CA 1
ATOM 1032 C C . TYR A 1 132 ? 22.793 23.372 25.171 1.00 23.71 132 TYR A C 1
ATOM 1033 O O . TYR A 1 132 ? 23.552 23.642 24.235 1.00 25.19 132 TYR A O 1
ATOM 1042 N N . ALA A 1 133 ? 23.215 23.158 26.412 1.00 23.95 133 ALA A N 1
ATOM 1043 C CA . ALA A 1 133 ? 24.615 23.199 26.780 1.00 24.39 133 ALA A CA 1
ATOM 1044 C C . ALA A 1 133 ? 24.824 22.146 27.832 1.00 24.64 133 ALA A C 1
ATOM 1045 O O . ALA A 1 133 ? 23.960 21.928 28.714 1.00 23.53 133 ALA A O 1
ATOM 1047 N N . TYR A 1 134 ? 25.982 21.499 27.759 1.00 23.79 134 TYR A N 1
ATOM 1048 C CA . TYR A 1 134 ? 26.290 20.446 28.728 1.00 23.72 134 TYR A CA 1
ATOM 1049 C C . TYR A 1 134 ? 27.770 20.209 28.807 1.00 23.99 134 TYR A C 1
ATOM 1050 O O . TYR A 1 134 ? 28.509 20.663 27.945 1.00 23.72 134 TYR A O 1
ATOM 1059 N N . GLU A 1 135 ? 28.187 19.532 29.875 1.00 23.90 135 GLU A N 1
ATOM 1060 C CA . GLU A 1 135 ? 29.599 19.252 30.075 1.00 24.21 135 GLU A CA 1
ATOM 1061 C C . GLU A 1 135 ? 29.743 17.865 30.669 1.00 24.27 135 GLU A C 1
ATOM 1062 O O . GLU A 1 135 ? 28.858 17.399 31.392 1.00 22.94 135 GLU A O 1
ATOM 1068 N N . PHE A 1 136 ? 30.858 17.215 30.339 1.00 23.76 136 PHE A N 1
ATOM 1069 C CA . PHE A 1 136 ? 31.150 15.884 30.853 1.00 24.67 136 PHE A CA 1
ATOM 1070 C C . PHE A 1 136 ? 32.637 15.635 30.781 1.00 24.07 136 PHE A C 1
ATOM 1071 O O . PHE A 1 136 ? 33.361 16.337 30.036 1.00 24.38 136 PHE A O 1
ATOM 1079 N N . SER A 1 137 ? 33.096 14.622 31.523 1.00 23.91 137 SER A N 1
ATOM 1080 C CA . SER A 1 137 ? 34.484 14.235 31.431 1.00 23.94 137 SER A CA 1
ATOM 1081 C C . SER A 1 137 ? 34.606 12.918 30.663 1.00 24.83 137 SER A C 1
ATOM 1082 O O . SER A 1 137 ? 34.173 11.890 31.157 1.00 25.95 137 SER A O 1
ATOM 1085 N N . PRO A 1 138 ? 35.218 12.953 29.465 1.00 26.05 138 PRO A N 1
ATOM 1086 C CA . PRO A 1 138 ? 35.399 11.759 28.634 1.00 26.49 138 PRO A CA 1
ATOM 1087 C C . PRO A 1 138 ? 36.564 10.869 29.081 1.00 26.70 138 PRO A C 1
ATOM 1088 O O . PRO A 1 138 ? 36.629 9.690 28.700 1.00 27.42 138 PRO A O 1
ATOM 1092 N N . ALA A 1 139 ? 37.471 11.423 29.889 1.00 26.44 139 ALA A N 1
ATOM 1093 C CA . ALA A 1 139 ? 38.728 10.764 30.251 1.00 26.14 139 ALA A CA 1
ATOM 1094 C C . ALA A 1 139 ? 39.324 11.503 31.441 1.00 25.61 139 ALA A C 1
ATOM 1095 O O . ALA A 1 139 ? 39.061 12.702 31.606 1.00 24.60 139 ALA A O 1
ATOM 1097 N N . PRO A 1 140 ? 40.146 10.816 32.253 1.00 25.80 140 PRO A N 1
ATOM 1098 C CA . PRO A 1 140 ? 40.703 11.441 33.450 1.00 25.60 140 PRO A CA 1
ATOM 1099 C C . PRO A 1 140 ? 41.444 12.739 33.130 1.00 24.74 140 PRO A C 1
ATOM 1100 O O . PRO A 1 140 ? 42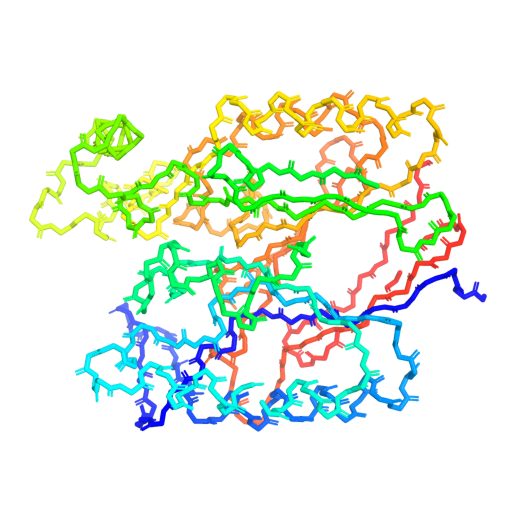.262 12.761 32.207 1.00 25.26 140 PRO A O 1
ATOM 1104 N N . ASN A 1 141 ? 41.131 13.802 33.880 1.00 24.34 141 ASN A N 1
ATOM 1105 C CA . ASN A 1 141 ? 41.800 15.113 33.767 1.00 23.57 141 ASN A CA 1
ATOM 1106 C C . ASN A 1 141 ? 41.380 15.949 32.552 1.00 23.51 141 ASN A C 1
ATOM 1107 O O . ASN A 1 141 ? 42.011 16.977 32.266 1.00 23.68 141 ASN A O 1
ATOM 1112 N N . PHE A 1 142 ? 40.354 15.495 31.835 1.00 22.34 142 PHE A N 1
ATOM 1113 C CA . PHE A 1 142 ? 39.807 16.241 30.684 1.00 22.38 142 PHE A CA 1
ATOM 1114 C C . PHE A 1 142 ? 38.330 16.476 30.819 1.00 23.58 142 PHE A C 1
ATOM 1115 O O . PHE A 1 142 ? 37.606 15.651 31.409 1.00 24.49 142 PHE A O 1
ATOM 1123 N N . ARG A 1 143 ? 37.881 17.610 30.288 1.00 22.42 143 ARG A N 1
ATOM 1124 C CA . ARG A 1 143 ? 36.464 17.948 30.364 1.00 22.86 143 ARG A CA 1
ATOM 1125 C C . ARG A 1 143 ? 36.048 18.561 29.040 1.00 23.19 143 ARG A C 1
ATOM 1126 O O . ARG A 1 143 ? 36.801 19.352 28.483 1.00 22.83 143 ARG A O 1
ATOM 1134 N N . PHE A 1 144 ? 34.887 18.142 28.526 1.00 23.04 144 PHE A N 1
ATOM 1135 C CA . PHE A 1 144 ? 34.288 18.727 27.313 1.00 23.41 144 PHE A CA 1
ATOM 1136 C C . PHE A 1 144 ? 33.106 19.574 27.722 1.00 24.11 144 PHE A C 1
ATOM 1137 O O . PHE A 1 144 ? 32.309 19.168 28.581 1.00 23.60 144 PHE A O 1
ATOM 1145 N N . VAL A 1 145 ? 32.958 20.728 27.073 1.00 23.70 145 VAL A N 1
ATOM 1146 C CA . VAL A 1 145 ? 31.825 21.611 27.325 1.00 24.57 145 VAL A CA 1
ATOM 1147 C C . VAL A 1 145 ? 31.249 21.954 25.956 1.00 25.17 145 VAL A C 1
ATOM 1148 O O . VAL A 1 145 ? 31.987 22.410 25.071 1.00 25.21 145 VAL A O 1
ATOM 1152 N N . LEU A 1 146 ? 29.953 21.721 25.763 1.00 25.27 146 LEU A N 1
ATOM 1153 C CA . LEU A 1 146 ? 29.285 22.101 24.522 1.00 25.78 146 LEU A CA 1
ATOM 1154 C C . LEU A 1 146 ? 28.384 23.269 24.856 1.00 26.20 146 LEU A C 1
ATOM 1155 O O . LEU A 1 146 ? 27.579 23.170 25.802 1.00 25.41 146 LEU A O 1
ATOM 1160 N N . LEU A 1 147 ? 28.535 24.353 24.092 1.00 25.39 147 LEU A N 1
ATOM 1161 C CA . LEU A 1 147 ? 27.775 25.581 24.324 1.00 25.25 147 LEU A CA 1
ATOM 1162 C C . LEU A 1 147 ? 26.688 25.775 23.284 1.00 25.22 147 LEU A C 1
ATOM 1163 O O . LEU A 1 147 ? 26.750 25.185 22.180 1.00 25.28 147 LEU A O 1
ATOM 1168 N N . ASP A 1 148 ? 25.706 26.611 23.656 1.00 25.15 148 ASP A N 1
ATOM 1169 C CA . ASP A 1 148 ? 24.541 26.938 22.854 1.00 25.73 148 ASP A CA 1
ATOM 1170 C C . ASP A 1 148 ? 24.689 28.409 22.391 1.00 25.31 148 ASP A C 1
ATOM 1171 O O . ASP A 1 148 ? 24.296 29.351 23.097 1.00 25.75 148 ASP A O 1
ATOM 1176 N N . ALA A 1 149 ? 25.255 28.585 21.198 1.00 26.22 149 ALA A N 1
ATOM 1177 C CA . ALA A 1 149 ? 25.553 29.926 20.702 1.00 26.03 149 ALA A CA 1
ATOM 1178 C C . ALA A 1 149 ? 24.307 30.662 20.170 1.00 25.25 149 ALA A C 1
ATOM 1179 O O . ALA A 1 149 ? 24.419 31.831 19.763 1.00 26.13 149 ALA A O 1
ATOM 1181 N N . TYR A 1 150 ? 23.156 29.984 20.175 1.00 25.07 150 TYR A N 1
ATOM 1182 C CA . TYR A 1 150 ? 21.858 30.586 19.798 1.00 25.42 150 TYR A CA 1
ATOM 1183 C C . TYR A 1 150 ? 20.891 30.698 20.978 1.00 25.17 150 TYR A C 1
ATOM 1184 O O . TYR A 1 150 ? 19.692 30.873 20.805 1.00 25.53 150 TYR A O 1
ATOM 1193 N N . ASP A 1 151 ? 21.456 30.617 22.178 1.00 24.41 151 ASP A N 1
ATOM 1194 C CA . ASP A 1 151 ? 20.728 30.846 23.421 1.00 24.45 151 ASP A CA 1
ATOM 1195 C C . ASP A 1 151 ? 20.050 32.224 23.338 1.00 24.18 151 ASP A C 1
ATOM 1196 O O . ASP A 1 151 ? 18.836 32.359 23.539 1.00 23.90 151 ASP A O 1
ATOM 1201 N N . LEU A 1 152 ? 20.844 33.246 23.031 1.00 24.14 152 LEU A N 1
ATOM 1202 C CA . LEU A 1 152 ? 20.263 34.518 22.618 1.00 24.73 152 LEU A CA 1
ATOM 1203 C C . LEU A 1 152 ? 20.264 34.524 21.099 1.00 24.97 152 LEU A C 1
ATOM 1204 O O . LEU A 1 152 ? 21.320 34.516 20.489 1.00 25.90 152 LEU A O 1
ATOM 1209 N N . SER A 1 153 ? 19.084 34.493 20.493 1.00 24.59 153 SER A N 1
ATOM 1210 C CA . SER A 1 153 ? 18.965 34.561 19.038 1.00 23.90 153 SER A CA 1
ATOM 1211 C C . SER A 1 153 ? 17.526 34.863 18.694 1.00 24.35 153 SER A C 1
ATOM 1212 O O . SER A 1 153 ? 16.630 34.726 19.539 1.00 23.37 153 SER A O 1
ATOM 1215 N N . VAL A 1 154 ? 17.299 35.301 17.460 1.00 23.32 154 VAL A N 1
ATOM 1216 C CA . VAL A 1 154 ? 15.925 35.422 17.000 1.00 24.13 154 VAL A CA 1
ATOM 1217 C C . VAL A 1 154 ? 15.487 34.165 16.246 1.00 24.79 154 VAL A C 1
ATOM 1218 O O . VAL A 1 154 ? 14.297 33.904 16.121 1.00 26.15 154 VAL A O 1
ATOM 1222 N N . ILE A 1 155 ? 16.459 33.385 15.764 1.00 24.84 155 ILE A N 1
ATOM 1223 C CA . ILE A 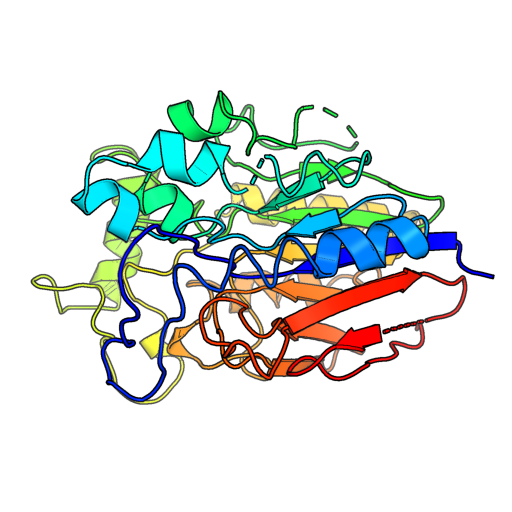1 155 ? 16.139 32.210 14.951 1.00 24.52 155 ILE A CA 1
ATOM 1224 C C . ILE A 1 155 ? 15.926 30.945 15.796 1.00 24.40 155 ILE A C 1
ATOM 1225 O O . ILE A 1 155 ? 15.284 29.981 15.327 1.00 24.85 155 ILE A O 1
ATOM 1230 N N . GLY A 1 156 ? 16.439 30.967 17.025 1.00 25.01 156 GLY A N 1
ATOM 1231 C CA . GLY A 1 156 ? 16.364 29.815 17.933 1.00 25.60 156 GLY A CA 1
ATOM 1232 C C . GLY A 1 156 ? 15.528 30.014 19.190 1.00 25.78 156 GLY A C 1
ATOM 1233 O O . GLY A 1 156 ? 15.642 29.245 20.156 1.00 26.12 156 GLY A O 1
ATOM 1234 N N . ARG A 1 157 ? 14.704 31.055 19.192 1.00 25.28 157 ARG A N 1
ATOM 1235 C CA . ARG A 1 157 ? 13.781 31.317 20.304 1.00 25.19 157 ARG A CA 1
ATOM 1236 C C . ARG A 1 157 ? 12.397 31.672 19.739 1.00 25.63 157 ARG A C 1
ATOM 1237 O O . ARG A 1 157 ? 12.298 32.152 18.613 1.00 25.29 157 ARG A O 1
ATOM 1245 N N . GLU A 1 158 ? 11.344 31.418 20.516 1.00 26.46 158 GLU A N 1
ATOM 1246 C CA . GLU A 1 158 ? 9.956 31.611 20.075 1.00 28.58 158 GLU A CA 1
ATOM 1247 C C . GLU A 1 158 ? 9.567 33.075 20.146 1.00 28.59 158 GLU A C 1
ATOM 1248 O O . GLU A 1 158 ? 9.847 33.751 21.136 1.00 27.97 158 GLU A O 1
ATOM 1254 N N . GLU A 1 159 ? 8.892 33.550 19.106 1.00 29.17 159 GLU A N 1
ATOM 1255 C CA . GLU A 1 159 ? 8.370 34.905 19.090 1.00 30.29 159 GLU A CA 1
ATOM 1256 C C . GLU A 1 159 ? 7.579 35.158 20.372 1.00 30.55 159 GLU A C 1
ATOM 1257 O O . GLU A 1 159 ? 6.827 34.285 20.818 1.00 30.29 159 GLU A O 1
ATOM 1263 N N . GLU A 1 160 ? 7.775 36.338 20.963 1.00 30.85 160 GLU A N 1
ATOM 1264 C CA . GLU A 1 160 ? 7.066 36.779 22.178 1.00 32.14 160 GLU A CA 1
ATOM 1265 C C . GLU A 1 160 ? 7.650 36.259 23.499 1.00 31.76 160 GLU A C 1
ATOM 1266 O O . GLU A 1 160 ? 7.251 36.726 24.578 1.00 31.97 160 GLU A O 1
ATOM 1272 N N . SER A 1 161 ? 8.570 35.294 23.422 1.00 31.36 161 SER A N 1
ATOM 1273 C CA . SER A 1 161 ? 9.288 34.841 24.622 1.00 31.13 161 SER A CA 1
ATOM 1274 C C . SER A 1 161 ? 10.239 35.941 25.075 1.00 31.23 161 SER A C 1
ATOM 1275 O O . SER A 1 161 ? 10.708 36.751 24.266 1.00 30.92 161 SER A O 1
ATOM 1278 N N . GLU A 1 162 ? 10.512 35.962 26.374 1.00 31.38 162 GLU A N 1
ATOM 1279 C CA . GLU A 1 162 ? 11.416 36.929 26.978 1.00 31.61 162 GLU A CA 1
ATOM 1280 C C . GLU A 1 162 ? 12.764 36.923 26.260 1.00 30.02 162 GLU A C 1
ATOM 1281 O O . GLU A 1 162 ? 13.305 37.973 25.909 1.00 29.20 162 GLU A O 1
ATOM 1287 N N . LYS A 1 163 ? 13.298 35.732 26.018 1.00 28.99 163 LYS A N 1
ATOM 1288 C CA . LYS A 1 163 ? 14.594 35.621 25.388 1.00 27.71 163 LYS A CA 1
ATOM 1289 C C . LYS A 1 163 ? 14.592 36.062 23.919 1.00 26.86 163 LYS A C 1
ATOM 1290 O O . LYS A 1 163 ? 15.521 36.717 23.469 1.00 25.60 163 LYS A O 1
ATOM 1296 N N . HIS A 1 164 ? 13.532 35.749 23.180 1.00 25.65 164 HIS A N 1
ATOM 1297 C CA . HIS A 1 164 ? 13.445 36.225 21.789 1.00 24.87 164 HIS A CA 1
ATOM 1298 C C . HIS A 1 164 ? 13.378 37.754 21.743 1.00 24.92 164 HIS A C 1
ATOM 1299 O O . HIS A 1 164 ? 14.042 38.388 20.916 1.00 24.24 164 HIS A O 1
ATOM 1306 N N . THR A 1 165 ? 12.562 38.330 22.623 1.00 23.49 165 THR A N 1
ATOM 1307 C CA . THR A 1 165 ? 12.391 39.790 22.676 1.00 23.95 165 THR A CA 1
ATOM 1308 C C . THR A 1 165 ? 13.729 40.454 23.033 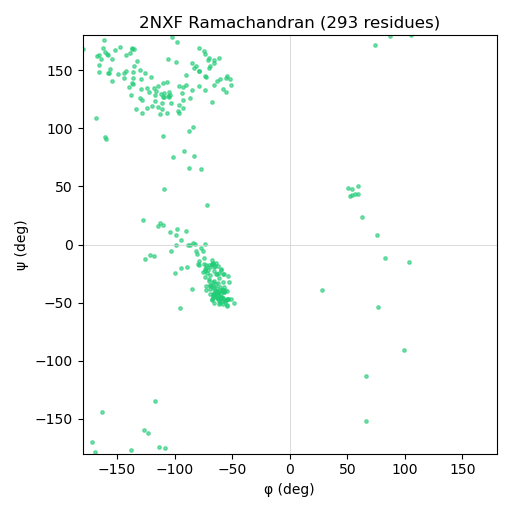1.00 23.98 165 THR A C 1
ATOM 1309 O O . THR A 1 165 ? 14.144 41.419 22.388 1.00 24.21 165 THR A O 1
ATOM 1313 N N . HIS A 1 166 ? 14.406 39.920 24.047 1.00 23.61 166 HIS A N 1
ATOM 1314 C CA . HIS A 1 166 ? 15.723 40.420 24.435 1.00 24.62 166 HIS A CA 1
ATOM 1315 C C . HIS A 1 166 ? 16.698 40.385 23.259 1.00 24.17 166 HIS A C 1
ATOM 1316 O O . HIS A 1 166 ? 17.376 41.369 22.965 1.00 24.05 166 HIS A O 1
ATOM 1323 N N . SER A 1 167 ? 16.759 39.230 22.594 1.00 23.77 167 SER A N 1
ATOM 1324 C CA . SER A 1 167 ? 17.643 39.001 21.443 1.00 23.81 167 SER A CA 1
ATOM 1325 C C . SER A 1 167 ? 17.317 39.917 20.260 1.00 23.98 167 SER A C 1
ATOM 1326 O O . SER A 1 167 ? 18.218 40.440 19.600 1.00 23.64 167 SER A O 1
ATOM 1329 N N . TRP A 1 168 ? 16.027 40.116 19.996 1.00 23.16 168 TRP A N 1
ATOM 1330 C CA . TRP A 1 168 ? 15.602 41.004 18.916 1.00 23.86 168 TRP A CA 1
ATOM 1331 C C . TRP A 1 168 ? 16.013 42.454 19.207 1.00 24.11 168 TRP A C 1
ATOM 1332 O O . TRP A 1 168 ? 16.430 43.190 18.309 1.00 24.10 168 TRP A O 1
ATOM 1343 N N . ARG A 1 169 ? 15.888 42.859 20.469 1.00 23.93 169 ARG A N 1
ATOM 1344 C CA . ARG A 1 169 ? 16.316 44.203 20.881 1.00 24.81 169 ARG A CA 1
ATOM 1345 C C . ARG A 1 169 ? 17.833 44.406 20.695 1.00 25.45 169 ARG A C 1
ATOM 1346 O O . ARG A 1 169 ? 18.261 45.460 20.211 1.00 25.78 169 ARG A O 1
ATOM 1354 N N . ILE A 1 170 ? 18.626 43.410 21.094 1.00 25.50 170 ILE A N 1
ATOM 1355 C CA . ILE A 1 170 ? 20.087 43.454 20.921 1.00 26.64 170 ILE A CA 1
ATOM 1356 C C . ILE A 1 170 ? 20.431 43.537 19.428 1.00 25.87 170 ILE A C 1
ATOM 1357 O O . ILE A 1 170 ? 21.174 44.422 19.004 1.00 25.65 170 ILE A O 1
ATOM 1362 N N . LEU A 1 171 ? 19.861 42.632 18.640 1.00 24.46 171 LEU A N 1
ATOM 1363 C CA . LEU A 1 171 ? 20.141 42.586 17.203 1.00 24.52 171 LEU A CA 1
ATOM 1364 C C . LEU A 1 171 ? 19.765 43.894 16.497 1.00 25.33 171 LEU A C 1
ATOM 1365 O O . LEU A 1 171 ? 20.558 44.434 15.713 1.00 26.03 171 LEU A O 1
ATOM 1370 N N . THR A 1 172 ? 18.560 44.396 16.759 1.00 24.05 172 THR A N 1
ATOM 1371 C CA . THR A 1 172 ? 18.080 45.582 16.037 1.00 24.55 172 THR A CA 1
ATOM 1372 C C . THR A 1 172 ? 18.663 46.892 16.586 1.00 24.55 172 THR A C 1
ATOM 1373 O O . THR A 1 172 ? 18.624 47.928 15.912 1.00 24.36 172 THR A O 1
ATOM 1377 N N . GLN A 1 173 ? 19.220 46.853 17.796 1.00 24.27 173 GLN A N 1
ATOM 1378 C CA . GLN A 1 173 ? 19.996 48.000 18.288 1.00 25.14 173 GLN A CA 1
ATOM 1379 C C . GLN A 1 173 ? 21.273 48.196 17.461 1.00 24.46 173 GLN A C 1
ATOM 1380 O O . GLN A 1 173 ? 21.737 49.323 17.273 1.00 24.24 173 GLN A O 1
ATOM 1386 N N . HIS A 1 174 ? 21.823 47.094 16.957 1.00 24.33 174 HIS A N 1
ATOM 1387 C CA . HIS A 1 174 ? 23.058 47.139 16.190 1.00 24.84 174 HIS A CA 1
ATOM 1388 C C . HIS A 1 174 ? 22.842 47.093 14.682 1.00 25.15 174 HIS A C 1
ATOM 1389 O O . HIS A 1 174 ? 23.689 47.572 13.913 1.00 25.45 174 HIS A O 1
ATOM 1396 N N . ASN A 1 175 ? 21.711 46.528 14.262 1.00 24.91 175 ASN A N 1
ATOM 1397 C CA . ASN A 1 175 ? 21.427 46.317 12.848 1.00 25.06 175 ASN A CA 1
ATOM 1398 C C . ASN A 1 175 ? 20.063 46.871 12.464 1.00 25.22 175 ASN A C 1
ATOM 1399 O O . ASN A 1 175 ? 19.029 46.361 12.889 1.00 25.52 175 ASN A O 1
ATOM 1404 N N . HIS A 1 176 ? 20.074 47.907 11.636 1.00 25.72 176 HIS A N 1
ATOM 1405 C CA . HIS A 1 176 ? 18.854 48.616 11.275 1.00 26.85 176 HIS A CA 1
ATOM 1406 C C . HIS A 1 176 ? 18.228 48.100 9.961 1.00 26.77 176 HIS A C 1
ATOM 1407 O O . HIS A 1 176 ? 17.211 48.639 9.480 1.00 26.94 176 HIS A O 1
ATOM 1414 N N . ASN A 1 177 ? 18.832 47.052 9.397 1.00 26.86 177 ASN A N 1
ATOM 1415 C CA . ASN A 1 177 ? 18.322 46.421 8.183 1.00 26.81 177 ASN A CA 1
ATOM 1416 C C . ASN A 1 177 ? 17.115 45.533 8.525 1.00 26.50 177 ASN A C 1
ATOM 1417 O O . ASN A 1 177 ? 17.175 44.312 8.368 1.00 25.91 177 ASN A O 1
ATOM 1422 N N . LEU A 1 178 ? 16.015 46.148 8.983 1.00 26.63 178 LEU A N 1
ATOM 1423 C CA . LEU A 1 178 ? 14.875 45.349 9.466 1.00 26.74 178 LEU A CA 1
ATOM 1424 C C . LEU A 1 178 ? 14.242 44.479 8.378 1.00 27.12 178 LEU A C 1
ATOM 1425 O O . LEU A 1 178 ? 13.657 43.434 8.678 1.00 27.84 178 LEU A O 1
ATOM 1430 N N . GLN A 1 179 ? 14.399 44.898 7.123 1.00 27.38 179 GLN A N 1
ATOM 1431 C CA . GLN A 1 179 ? 13.852 44.173 5.979 1.00 28.08 179 GLN A CA 1
ATOM 1432 C C . GLN A 1 179 ? 14.632 42.885 5.676 1.00 27.74 179 GLN A C 1
ATOM 1433 O O . GLN A 1 179 ? 14.096 41.964 5.058 1.00 28.14 179 GLN A O 1
ATOM 1439 N N . ASP A 1 180 ? 15.893 42.826 6.108 1.00 27.11 180 ASP A N 1
ATOM 1440 C CA . ASP A 1 180 ? 16.703 41.616 5.976 1.00 26.77 180 ASP A CA 1
ATOM 1441 C C . ASP A 1 180 ? 17.860 41.656 6.954 1.00 25.61 180 ASP A C 1
ATOM 1442 O O . ASP A 1 180 ? 18.948 42.150 6.639 1.00 25.23 180 ASP A O 1
ATOM 1447 N N . LEU A 1 181 ? 17.624 41.107 8.140 1.00 24.73 181 LEU A N 1
ATOM 1448 C CA . LEU A 1 181 ? 18.621 41.142 9.203 1.00 24.05 181 LEU A CA 1
ATOM 1449 C C . LEU A 1 181 ? 19.813 40.180 8.998 1.00 24.31 181 LEU A C 1
ATOM 1450 O O . LEU A 1 181 ? 20.717 40.120 9.838 1.00 24.97 181 LEU A O 1
ATOM 1455 N N . ASN A 1 182 ? 19.821 39.436 7.888 1.00 25.11 182 ASN A N 1
ATOM 1456 C CA . ASN A 1 182 ? 21.011 38.653 7.506 1.00 26.33 182 ASN A CA 1
ATOM 1457 C C . ASN A 1 182 ? 22.081 39.541 6.861 1.00 26.23 182 ASN A C 1
ATOM 1458 O O . ASN A 1 182 ? 23.229 39.116 6.695 1.00 26.78 182 ASN A O 1
ATOM 1463 N N . LEU A 1 183 ? 21.700 40.757 6.486 1.00 25.98 183 LEU A N 1
ATOM 1464 C CA . LEU A 1 183 ? 22.662 41.709 5.920 1.00 26.54 183 LEU A CA 1
ATOM 1465 C C . LEU A 1 183 ? 23.336 42.476 7.056 1.00 26.01 183 LEU A C 1
ATOM 1466 O O . LEU A 1 183 ? 22.644 43.080 7.882 1.00 25.47 183 LEU A O 1
ATOM 1471 N N . PRO A 1 184 ? 24.683 42.477 7.088 1.00 25.59 184 PRO A N 1
ATOM 1472 C CA . PRO A 1 184 ? 25.359 43.105 8.224 1.00 25.38 184 PRO A CA 1
ATOM 1473 C C . PRO A 1 184 ? 25.178 44.619 8.195 1.00 24.85 184 PRO A C 1
ATOM 1474 O O . PRO A 1 184 ? 24.932 45.185 7.120 1.00 25.16 184 PRO A O 1
ATOM 1478 N N . PRO A 1 185 ? 25.247 45.270 9.372 1.00 24.89 185 PRO A N 1
ATOM 1479 C CA . PRO A 1 185 ? 24.994 46.710 9.445 1.00 24.47 185 PRO A CA 1
ATOM 1480 C C . PRO A 1 185 ? 26.128 47.547 8.870 1.00 24.57 185 PRO A C 1
ATOM 1481 O O . PRO A 1 185 ? 25.916 48.710 8.544 1.00 24.12 185 PRO A O 1
ATOM 1485 N N . VAL A 1 186 ? 27.321 46.957 8.790 1.00 24.35 186 VAL A N 1
ATOM 1486 C CA . VAL A 1 186 ? 28.525 47.592 8.247 1.00 24.92 186 VAL A CA 1
ATOM 1487 C C . VAL A 1 186 ? 29.277 46.574 7.390 1.00 25.26 186 VAL A C 1
ATOM 1488 O O . VAL A 1 186 ? 29.012 45.384 7.494 1.00 25.50 186 VAL A O 1
ATOM 1492 N N . SER A 1 187 ? 30.214 47.034 6.561 1.00 25.89 187 SER A N 1
ATOM 1493 C CA . SER A 1 187 ? 30.994 46.099 5.746 1.00 26.71 187 SER A CA 1
ATOM 1494 C C . SER A 1 187 ? 32.416 45.867 6.275 1.00 26.79 187 SER A C 1
ATOM 1495 O O . SER A 1 187 ? 33.154 45.030 5.739 1.00 27.57 187 SER A O 1
ATOM 1498 N N . VAL A 1 188 ? 32.789 46.618 7.315 1.00 26.68 188 VAL A N 1
ATOM 1499 C CA A VAL A 1 188 ? 34.106 46.486 7.936 0.50 26.17 188 VAL A CA 1
ATOM 1500 C CA B VAL A 1 188 ? 34.121 46.543 7.931 0.50 26.20 188 VAL A CA 1
ATOM 1501 C C . VAL A 1 188 ? 33.999 46.500 9.458 1.00 26.05 188 VAL A C 1
ATOM 1502 O O . VAL A 1 188 ? 33.102 47.130 10.027 1.00 26.25 188 VAL A O 1
ATOM 1509 N N . GLY A 1 189 ? 34.907 45.778 10.114 1.00 25.50 189 GLY A N 1
ATOM 1510 C CA . GLY A 1 189 ? 34.983 45.767 11.571 1.00 24.94 189 GLY A CA 1
ATOM 1511 C C . GLY A 1 189 ? 34.089 44.746 12.257 1.00 24.30 189 GLY A C 1
ATOM 1512 O O . GLY A 1 189 ? 33.336 44.009 11.604 1.00 23.76 189 GLY A O 1
ATOM 1513 N N . LEU A 1 190 ? 34.158 44.718 13.585 1.00 24.37 190 LEU A N 1
ATOM 1514 C CA . LEU A 1 190 ? 33.481 43.675 14.369 1.00 24.62 190 LEU A CA 1
ATOM 1515 C C . LEU A 1 190 ? 31.956 43.796 14.438 1.00 24.41 190 LEU A C 1
ATOM 1516 O O . LEU A 1 190 ? 31.280 42.819 14.778 1.00 23.57 190 LEU A O 1
ATOM 1521 N N . GLU A 1 191 ? 31.412 44.974 14.118 1.00 24.20 191 GLU A N 1
ATOM 1522 C CA . GLU A 1 191 ? 29.944 45.159 14.158 1.00 24.75 191 GLU A CA 1
ATOM 1523 C C . GLU A 1 191 ? 29.219 44.355 13.084 1.00 24.07 191 GLU A C 1
ATOM 1524 O O . GLU A 1 191 ? 27.998 44.205 13.145 1.00 23.46 191 GLU A O 1
ATOM 1530 N N . GLN A 1 192 ? 29.970 43.839 12.103 1.00 23.53 192 GLN A N 1
ATOM 1531 C CA . GLN A 1 192 ? 29.407 42.921 11.102 1.00 23.52 192 GLN A CA 1
ATOM 1532 C C . GLN A 1 192 ? 28.694 41.719 11.724 1.00 23.41 192 GLN A C 1
ATOM 1533 O O . GLN A 1 192 ? 27.781 41.152 11.114 1.00 23.91 192 GLN A O 1
ATOM 1539 N N . ARG A 1 193 ? 29.110 41.337 12.929 1.00 22.71 193 ARG A N 1
ATOM 1540 C CA . ARG A 1 193 ? 28.594 40.125 13.584 1.00 23.23 193 ARG A CA 1
ATOM 1541 C C . ARG A 1 193 ? 27.120 40.211 13.965 1.00 23.20 193 ARG A C 1
ATOM 1542 O O . ARG A 1 193 ? 26.493 39.189 14.252 1.00 22.93 193 ARG A O 1
ATOM 1550 N N . PHE A 1 194 ? 26.569 41.432 13.996 1.00 23.19 194 PHE A N 1
ATOM 1551 C CA . PHE A 1 194 ? 25.178 41.612 14.412 1.00 23.46 194 PHE A CA 1
ATOM 1552 C C . PHE A 1 194 ? 24.220 41.369 13.256 1.00 24.08 194 PHE A C 1
ATOM 1553 O O . PHE A 1 194 ? 23.651 42.307 12.668 1.00 23.39 194 PHE A O 1
ATOM 1561 N N . VAL A 1 195 ? 24.057 40.081 12.966 1.00 24.12 195 VAL A N 1
ATOM 1562 C CA . VAL A 1 195 ? 23.198 39.566 11.911 1.00 24.80 195 VAL A CA 1
ATOM 1563 C C . VAL A 1 195 ? 22.361 38.423 12.478 1.00 24.88 195 VAL A C 1
ATOM 1564 O O . VAL A 1 195 ? 22.740 37.814 13.486 1.00 25.26 195 VAL A O 1
ATOM 1568 N N . LYS A 1 196 ? 21.240 38.154 11.814 1.00 24.85 196 LYS A N 1
ATOM 1569 C CA . LYS A 1 196 ? 20.225 37.190 12.231 1.00 25.11 196 LYS A CA 1
ATOM 1570 C C . LYS A 1 196 ? 20.753 35.750 12.252 1.00 25.16 196 LYS A C 1
ATOM 1571 O O . LYS A 1 196 ? 20.239 34.897 12.996 1.00 24.75 196 LYS A O 1
ATOM 1577 N N . PHE A 1 197 ? 21.782 35.470 11.443 1.00 24.19 197 PHE A N 1
ATOM 1578 C CA . PHE A 1 197 ? 22.328 34.107 11.421 1.00 24.87 197 PHE A CA 1
ATOM 1579 C C . PHE A 1 197 ? 23.356 33.827 12.532 1.00 24.86 197 PHE A C 1
ATOM 1580 O O . PHE A 1 197 ? 23.906 32.736 12.595 1.00 25.51 197 PHE A O 1
ATOM 1588 N N . ASN A 1 198 ? 23.604 34.829 13.383 1.00 24.90 198 ASN A N 1
ATOM 1589 C CA . ASN A 1 198 ? 24.400 34.655 14.584 1.00 25.15 198 ASN A CA 1
ATOM 1590 C C . ASN A 1 198 ? 23.543 34.706 15.848 1.00 25.45 198 ASN A C 1
ATOM 1591 O O . ASN A 1 198 ? 22.314 34.795 15.793 1.00 25.84 198 ASN A O 1
ATOM 1596 N N . GLY A 1 199 ? 24.212 34.651 16.984 1.00 25.33 199 GLY A N 1
ATOM 1597 C CA . GLY A 1 199 ? 23.540 34.633 18.263 1.00 25.06 199 GLY A CA 1
ATOM 1598 C C . GLY A 1 199 ? 24.557 34.846 19.350 1.00 25.11 199 GLY A C 1
ATOM 1599 O O . GLY A 1 199 ? 25.748 35.035 19.080 1.00 26.01 199 GLY A O 1
ATOM 1600 N N . GLY A 1 200 ? 24.071 34.824 20.582 1.00 25.61 200 GLY A N 1
ATOM 1601 C CA . GLY A 1 200 ? 24.944 34.976 21.724 1.00 26.19 200 GLY A CA 1
ATOM 1602 C C . GLY A 1 200 ? 24.627 34.035 22.871 1.00 26.27 200 GLY A C 1
ATOM 1603 O O . GLY A 1 200 ? 23.700 33.205 22.800 1.00 25.68 200 GLY A O 1
ATOM 1604 N N . PHE A 1 201 ? 25.385 34.222 23.952 1.00 25.28 201 PHE A N 1
ATOM 1605 C CA . PHE A 1 201 ? 25.292 33.361 25.133 1.00 25.67 201 PHE A CA 1
ATOM 1606 C C . PHE A 1 201 ? 24.661 34.158 26.277 1.00 24.75 201 PHE A C 1
ATOM 1607 O O . PHE A 1 201 ? 25.135 35.253 26.623 1.00 25.58 201 PHE A O 1
ATOM 1615 N N . SER A 1 202 ? 23.601 33.613 26.876 1.00 25.28 202 SER A N 1
ATOM 1616 C CA . SER A 1 202 ? 22.932 34.317 27.978 1.00 24.61 202 SER A CA 1
ATOM 1617 C C . SER A 1 202 ? 23.843 34.438 29.212 1.00 25.03 202 SER A C 1
ATOM 1618 O O . SER A 1 202 ? 24.798 33.650 29.371 1.00 25.69 202 SER A O 1
ATOM 1621 N N . GLU A 1 203 ? 23.532 35.410 30.072 1.00 25.41 203 GLU A N 1
ATOM 1622 C CA . GLU A 1 203 ? 24.230 35.572 31.328 1.00 26.01 203 GLU A CA 1
ATOM 1623 C C . GLU A 1 203 ? 24.173 34.247 32.115 1.00 25.84 203 GLU A C 1
ATOM 1624 O O . GLU A 1 203 ? 25.161 33.833 32.746 1.00 25.11 203 GLU A O 1
ATOM 1630 N N . GLN A 1 204 ? 23.016 33.577 32.069 1.00 24.96 204 GLN A N 1
ATOM 1631 C CA . GLN A 1 204 ? 22.864 32.313 32.792 1.00 25.15 204 GLN A CA 1
ATOM 1632 C C . GLN A 1 204 ? 23.860 31.281 32.259 1.00 24.25 204 GLN A C 1
ATOM 1633 O O . GLN A 1 204 ? 24.538 30.560 33.039 1.00 24.07 204 GLN A O 1
ATOM 1639 N N . GLN A 1 205 ? 23.965 31.212 30.924 1.00 23.74 205 GLN A N 1
ATOM 1640 C CA . GLN A 1 205 ? 24.902 30.264 30.310 1.00 24.09 205 GLN A CA 1
ATOM 1641 C C . GLN A 1 205 ? 26.360 30.620 30.632 1.00 24.41 205 GLN A C 1
ATOM 1642 O O . GLN A 1 205 ? 27.179 29.736 30.912 1.00 24.31 205 GLN A O 1
ATOM 1648 N N . LEU A 1 206 ? 26.696 31.906 30.582 1.00 24.33 206 LEU A N 1
ATOM 1649 C CA . LEU A 1 206 ? 28.085 32.316 30.875 1.00 25.00 206 LEU A CA 1
ATOM 1650 C C . LEU A 1 206 ? 28.470 32.062 32.326 1.00 24.93 206 LEU A C 1
ATOM 1651 O O . LEU A 1 206 ? 29.624 31.712 32.620 1.00 24.24 206 LEU A O 1
ATOM 1656 N N . GLN A 1 207 ? 27.520 32.275 33.240 1.00 23.95 207 GLN A N 1
ATOM 1657 C CA . GLN A 1 207 ? 27.756 32.035 34.667 1.00 25.30 207 GLN A CA 1
ATOM 1658 C C . GLN A 1 207 ? 28.039 30.550 34.900 1.00 24.11 207 GLN A C 1
ATOM 1659 O O . GLN A 1 207 ? 28.923 30.187 35.684 1.00 22.85 207 GLN A O 1
ATOM 1665 N N . TRP A 1 208 ? 27.308 29.690 34.192 1.00 24.03 208 TRP A N 1
ATOM 1666 C CA . TRP A 1 208 ? 27.551 28.254 34.288 1.00 24.32 208 TRP A CA 1
ATOM 1667 C C . TRP A 1 208 ? 28.918 27.855 33.696 1.00 24.29 208 TRP A C 1
ATOM 1668 O O . TRP A 1 208 ? 29.680 27.112 34.320 1.00 24.61 208 TRP A O 1
ATOM 1679 N N . LEU A 1 209 ? 29.227 28.354 32.508 1.00 24.81 209 LEU A N 1
ATOM 1680 C CA . LEU A 1 209 ? 30.542 28.094 31.908 1.00 24.02 209 LEU A CA 1
ATOM 1681 C C . LEU A 1 209 ? 31.654 28.540 32.881 1.00 23.60 209 LEU A C 1
ATOM 1682 O O . LEU A 1 209 ? 32.609 27.805 33.151 1.00 23.48 209 LEU A O 1
ATOM 1687 N N . ASP A 1 210 ? 31.519 29.749 33.413 1.00 23.27 210 ASP A N 1
ATOM 1688 C CA . ASP A 1 210 ? 32.513 30.272 34.358 1.00 24.00 210 ASP A CA 1
ATOM 1689 C C . ASP A 1 210 ? 32.679 29.358 35.586 1.00 24.58 210 ASP A C 1
ATOM 1690 O O . ASP A 1 210 ? 33.799 29.124 36.050 1.00 24.13 210 ASP A O 1
ATOM 1695 N N . ALA A 1 211 ? 31.560 28.828 36.085 1.00 24.32 211 ALA A N 1
ATOM 1696 C CA . ALA A 1 211 ? 31.578 27.905 37.238 1.00 23.90 211 ALA A CA 1
ATOM 1697 C C . ALA A 1 211 ? 32.264 26.591 36.893 1.00 23.44 211 ALA A C 1
ATOM 1698 O O . ALA A 1 211 ? 33.090 26.095 37.668 1.00 22.77 211 ALA A O 1
ATOM 1700 N N . VAL A 1 212 ? 31.911 26.029 35.736 1.00 23.83 212 VAL A N 1
ATOM 1701 C CA . VAL A 1 212 ? 32.550 24.789 35.238 1.00 23.14 212 VAL A CA 1
ATOM 1702 C C . VAL A 1 212 ? 34.068 24.992 35.194 1.00 23.35 212 VAL A C 1
ATOM 1703 O O . VAL A 1 212 ? 34.845 24.165 35.689 1.00 22.85 212 VAL A O 1
ATOM 1707 N N . LEU A 1 213 ? 34.493 26.128 34.639 1.00 22.48 213 LEU A N 1
ATOM 1708 C CA . LEU A 1 213 ? 35.931 26.389 34.510 1.00 22.79 213 LEU A CA 1
ATOM 1709 C C . LEU A 1 213 ? 36.665 26.604 35.828 1.00 22.56 213 LEU A C 1
ATOM 1710 O O . LEU A 1 213 ? 37.819 26.197 35.972 1.00 22.42 213 LEU A O 1
ATOM 1715 N N . THR A 1 214 ? 36.004 27.236 36.802 1.00 22.20 214 THR A N 1
ATOM 1716 C CA . THR A 1 214 ? 36.557 27.399 38.143 1.00 22.35 214 THR A CA 1
ATOM 1717 C C . THR A 1 214 ? 36.827 26.021 38.764 1.00 22.35 214 THR A C 1
ATOM 1718 O O . THR A 1 214 ? 37.901 25.767 39.307 1.00 22.71 214 THR A O 1
ATOM 1722 N N . LEU A 1 215 ? 35.859 25.122 38.638 1.00 22.86 215 LEU A N 1
ATOM 1723 C CA . LEU A 1 215 ? 36.020 23.796 39.201 1.00 23.86 215 LEU A CA 1
ATOM 1724 C C . LEU A 1 215 ? 37.124 23.040 38.458 1.00 22.72 215 LEU A C 1
ATOM 1725 O O . LEU A 1 215 ? 37.969 22.414 39.097 1.00 22.95 215 LEU A O 1
ATOM 1730 N N . SER A 1 216 ? 37.148 23.156 37.129 1.00 23.17 216 SER A N 1
ATOM 1731 C CA . SER A 1 216 ? 38.232 22.557 36.333 1.00 22.90 216 SER A CA 1
ATOM 1732 C C . SER A 1 216 ? 39.616 23.074 36.710 1.00 22.37 216 SER A C 1
ATOM 1733 O O . SER A 1 216 ? 40.564 22.286 36.803 1.00 23.35 216 SER A O 1
ATOM 1736 N N . ASP A 1 217 ? 39.731 24.374 36.992 1.00 22.19 217 ASP A N 1
ATOM 1737 C CA . ASP A 1 217 ? 41.010 24.942 37.473 1.00 22.18 217 ASP A CA 1
ATOM 1738 C C . ASP A 1 217 ? 41.491 24.178 38.707 1.00 22.44 217 ASP A C 1
ATOM 1739 O O . ASP A 1 217 ? 42.637 23.733 38.785 1.00 22.90 217 ASP A O 1
ATOM 1744 N N . HIS A 1 218 ? 40.602 24.047 39.688 1.00 21.91 218 HIS A N 1
ATOM 1745 C CA . HIS A 1 218 ? 40.990 23.430 40.946 1.00 23.32 218 HIS A CA 1
ATOM 1746 C C . HIS A 1 218 ? 41.212 21.928 40.861 1.00 24.15 218 HIS A C 1
ATOM 1747 O O . HIS A 1 218 ? 41.961 21.365 41.666 1.00 25.45 218 HIS A O 1
ATOM 1754 N N . LYS A 1 219 ? 40.585 21.295 39.880 1.00 24.13 219 LYS A N 1
ATOM 1755 C CA . LYS A 1 219 ? 40.806 19.872 39.627 1.00 25.20 219 LYS A CA 1
ATOM 1756 C C . LYS A 1 219 ? 41.979 19.604 38.679 1.00 25.73 219 LYS A C 1
ATOM 1757 O O . LYS A 1 219 ? 42.325 18.442 38.435 1.00 26.29 219 LYS A O 1
ATOM 1763 N N . GLN A 1 220 ? 42.626 20.676 38.221 1.00 25.42 220 GLN A N 1
ATOM 1764 C CA . GLN A 1 220 ? 43.703 20.613 37.231 1.00 25.70 220 GLN A CA 1
ATOM 1765 C C . GLN A 1 220 ? 43.287 19.828 35.994 1.00 25.64 220 GLN A C 1
ATOM 1766 O O . GLN A 1 220 ? 44.059 19.021 35.452 1.00 25.88 220 GLN A O 1
ATOM 1772 N N . GLU A 1 221 ? 42.054 20.062 35.563 1.00 24.88 221 GLU A N 1
ATOM 1773 C CA . GLU A 1 221 ? 41.567 19.517 34.302 1.00 24.53 221 GLU A CA 1
ATOM 1774 C C . GLU A 1 221 ? 41.955 20.417 33.143 1.00 25.41 221 GLU A C 1
ATOM 1775 O O . GLU A 1 221 ? 42.174 21.627 33.328 1.00 25.54 221 GLU A O 1
ATOM 1781 N N . ARG A 1 222 ? 42.012 19.819 31.952 1.00 23.70 222 ARG A N 1
ATOM 1782 C CA . ARG A 1 222 ? 42.141 20.558 30.692 1.00 24.58 222 ARG A CA 1
ATOM 1783 C C . ARG A 1 222 ? 40.788 20.533 30.021 1.00 24.19 222 ARG A C 1
ATOM 1784 O O . ARG A 1 222 ? 40.203 19.463 29.824 1.00 24.90 222 ARG A O 1
ATOM 1792 N N . VAL A 1 223 ? 40.295 21.714 29.661 1.00 23.76 223 VAL A N 1
ATOM 1793 C CA . VAL A 1 223 ? 38.921 21.834 29.166 1.00 23.04 223 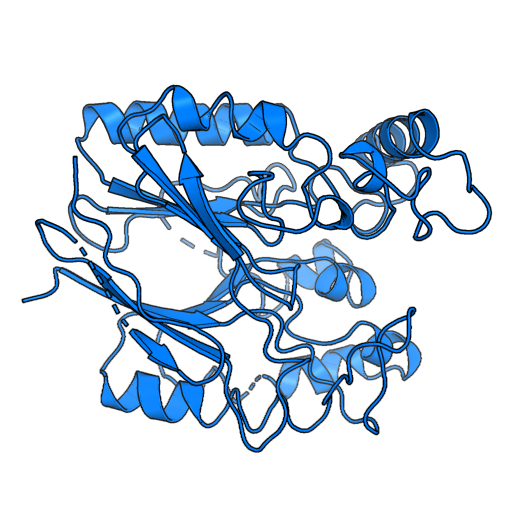VAL A CA 1
ATOM 1794 C C . VAL A 1 223 ? 38.873 22.201 27.687 1.00 23.79 223 VAL A C 1
ATOM 1795 O O . VAL A 1 223 ? 39.524 23.158 27.253 1.00 24.03 223 VAL A O 1
ATOM 1799 N N . LEU A 1 224 ? 38.091 21.438 26.931 1.00 24.30 224 LEU A N 1
ATOM 1800 C CA . LEU A 1 224 ? 37.860 21.722 25.534 1.00 23.90 224 LEU A CA 1
ATOM 1801 C C . LEU A 1 224 ? 36.421 22.201 25.421 1.00 24.56 224 LEU A C 1
ATOM 1802 O O . LEU A 1 224 ? 35.496 21.513 25.877 1.00 24.92 224 LEU A O 1
ATOM 1807 N N . ILE A 1 225 ? 36.236 23.334 24.746 1.00 24.27 225 ILE A N 1
ATOM 1808 C CA . ILE A 1 225 ? 34.932 23.988 24.649 1.00 24.54 225 ILE A CA 1
ATOM 1809 C C . ILE A 1 225 ? 34.521 24.023 23.195 1.00 25.02 225 ILE A C 1
ATOM 1810 O O . ILE A 1 225 ? 35.347 24.356 22.330 1.00 25.76 225 ILE A O 1
ATOM 1815 N N . PHE A 1 226 ? 33.263 23.674 22.931 1.00 24.45 226 PHE A N 1
ATOM 1816 C CA . PHE A 1 226 ? 32.767 23.535 21.562 1.00 25.14 226 PHE A CA 1
ATOM 1817 C C . PHE A 1 226 ? 31.562 24.443 21.404 1.00 25.35 226 PHE A C 1
ATOM 1818 O O . PHE A 1 226 ? 30.690 24.477 22.281 1.00 26.26 226 PHE A O 1
ATOM 1826 N N . SER A 1 227 ? 31.514 25.181 20.300 1.00 24.42 227 SER A N 1
ATOM 1827 C CA . SER A 1 227 ? 30.426 26.138 20.061 1.00 24.21 227 SER A CA 1
ATOM 1828 C C . SER A 1 227 ? 30.200 26.213 18.555 1.00 24.68 227 SER A C 1
ATOM 1829 O O . SER A 1 227 ? 31.162 26.113 17.804 1.00 24.51 227 SER A O 1
ATOM 1832 N N . HIS A 1 228 ? 28.964 26.426 18.083 1.00 24.34 228 HIS A N 1
ATOM 1833 C CA . HIS A 1 228 ? 28.862 26.563 16.625 1.00 24.46 228 HIS A CA 1
ATOM 1834 C C . HIS A 1 228 ? 29.639 27.818 16.204 1.00 24.01 228 HIS A C 1
ATOM 1835 O O . HIS A 1 228 ? 30.332 27.813 15.172 1.00 24.67 228 HIS A O 1
ATOM 1842 N N . LEU A 1 229 ? 29.520 28.873 17.003 1.00 24.08 229 LEU A N 1
ATOM 1843 C CA . LEU A 1 229 ? 30.111 30.167 16.666 1.00 23.60 229 LEU A CA 1
ATOM 1844 C C . LEU A 1 229 ? 31.466 30.402 17.315 1.00 23.85 229 LEU A C 1
ATOM 1845 O O . LEU A 1 229 ? 31.649 30.150 18.522 1.00 24.07 229 LEU A O 1
ATOM 1850 N N . PRO A 1 230 ? 32.418 30.926 16.529 1.00 23.48 230 PRO A N 1
ATOM 1851 C CA . PRO A 1 230 ? 33.709 31.361 17.086 1.00 23.89 230 PRO A CA 1
ATOM 1852 C C . PRO A 1 230 ? 33.550 32.630 17.930 1.00 23.71 230 PRO A C 1
ATOM 1853 O O . PRO A 1 230 ? 32.568 33.379 17.770 1.00 23.85 230 PRO A O 1
ATOM 1857 N N . VAL A 1 231 ? 34.516 32.855 18.819 1.00 23.63 231 VAL A N 1
ATOM 1858 C CA . VAL A 1 231 ? 34.484 34.047 19.678 1.00 23.17 231 VAL A CA 1
ATOM 1859 C C . VAL A 1 231 ? 35.751 34.902 19.607 1.00 23.44 231 VAL A C 1
ATOM 1860 O O . VAL A 1 231 ? 35.753 36.037 20.080 1.00 22.96 231 VAL A O 1
ATOM 1864 N N . HIS A 1 232 ? 36.828 34.393 19.005 1.00 23.60 232 HIS A N 1
ATOM 1865 C CA . HIS A 1 232 ? 38.060 35.203 18.945 1.00 23.96 232 HIS A CA 1
ATOM 1866 C C . HIS A 1 232 ? 38.228 35.801 17.547 1.00 24.21 232 HIS A C 1
ATOM 1867 O O . HIS A 1 232 ? 38.274 35.067 16.567 1.00 23.33 232 HIS A O 1
ATOM 1874 N N . PRO A 1 233 ? 38.309 37.146 17.453 1.00 24.58 233 PRO A N 1
ATOM 1875 C CA . PRO A 1 233 ? 38.466 37.782 16.148 1.00 24.82 233 PRO A CA 1
ATOM 1876 C C . PRO A 1 233 ? 39.665 37.309 15.305 1.00 25.34 233 PRO A C 1
ATOM 1877 O O . PRO A 1 233 ? 39.643 37.479 14.082 1.00 25.86 233 PRO A O 1
ATOM 1881 N N A CYS A 1 234 ? 40.703 36.751 15.944 0.60 25.69 234 CYS A N 1
ATOM 1882 N N B CYS A 1 234 ? 40.691 36.746 15.934 0.40 25.13 234 CYS A N 1
ATOM 1883 C CA A CYS A 1 234 ? 41.867 36.214 15.201 0.60 26.72 234 CYS A CA 1
ATOM 1884 C CA B CYS A 1 234 ? 41.842 36.262 15.171 0.40 25.39 234 CYS A CA 1
ATOM 1885 C C A CYS A 1 234 ? 41.576 34.878 14.531 0.60 25.83 234 CYS A C 1
ATOM 1886 C C B CYS A 1 234 ? 41.651 34.826 14.664 0.40 25.10 234 CYS A C 1
ATOM 1887 O O A CYS A 1 234 ? 42.338 34.436 13.666 0.60 25.13 234 CYS A O 1
ATOM 1888 O O B CYS A 1 234 ? 42.551 34.270 14.021 0.40 24.56 234 CYS A O 1
ATOM 1893 N N . ALA A 1 235 ? 40.480 34.244 14.937 1.00 25.07 235 ALA A N 1
ATOM 1894 C CA . ALA A 1 235 ? 40.176 32.874 14.510 1.00 24.77 235 ALA A CA 1
ATOM 1895 C C . ALA A 1 235 ? 39.035 32.752 13.515 1.00 25.30 235 ALA A C 1
ATOM 1896 O O . ALA A 1 235 ? 38.705 31.642 13.096 1.00 25.69 235 ALA A O 1
ATOM 1898 N N . ALA A 1 236 ? 38.426 33.874 13.129 1.00 24.86 236 ALA A N 1
ATOM 1899 C CA . ALA A 1 236 ? 37.280 33.818 12.212 1.00 25.41 236 ALA A CA 1
ATOM 1900 C C . ALA A 1 236 ? 37.020 35.190 11.629 1.00 25.88 236 ALA A C 1
ATOM 1901 O O . ALA A 1 236 ? 37.432 36.194 12.197 1.00 25.48 236 ALA A O 1
ATOM 1903 N N . ASP A 1 237 ? 36.310 35.216 10.507 1.00 25.86 237 ASP A N 1
ATOM 1904 C CA . ASP A 1 237 ? 35.857 36.483 9.936 1.00 26.76 237 ASP A CA 1
ATOM 1905 C C . ASP A 1 237 ? 34.899 37.163 10.932 1.00 25.98 237 ASP A C 1
ATOM 1906 O O . ASP A 1 237 ? 34.098 36.481 11.573 1.00 25.35 237 ASP A O 1
ATOM 1911 N N . PRO A 1 238 ? 34.982 38.504 11.071 1.00 26.22 238 PRO A N 1
ATOM 1912 C CA . PRO A 1 238 ? 34.102 39.219 12.016 1.00 26.09 238 PRO A CA 1
ATOM 1913 C C . PRO A 1 238 ? 32.610 38.915 11.815 1.00 26.11 238 PRO A C 1
ATOM 1914 O O . PRO A 1 238 ? 31.863 38.884 12.789 1.00 25.82 238 PRO A O 1
ATOM 1918 N N . ILE A 1 239 ? 32.183 38.664 10.578 1.00 25.79 239 ILE A N 1
ATOM 1919 C CA . ILE A 1 239 ? 30.759 38.406 10.348 1.00 25.50 239 ILE A CA 1
ATOM 1920 C C . ILE A 1 239 ? 30.295 37.111 10.990 1.00 25.84 239 ILE A C 1
ATOM 1921 O O . ILE A 1 239 ? 29.088 36.882 11.108 1.00 25.59 239 ILE A O 1
ATOM 1926 N N . CYS A 1 240 ? 31.249 36.248 11.374 1.00 24.96 240 CYS A N 1
ATOM 1927 C CA . CYS A 1 240 ? 30.908 34.940 11.934 1.00 24.98 240 CYS A CA 1
ATOM 1928 C C . CYS A 1 240 ? 30.956 34.869 13.457 1.00 24.06 240 CYS A C 1
ATOM 1929 O O . CYS A 1 240 ? 30.691 33.815 14.035 1.00 24.63 240 CYS A O 1
ATOM 1932 N N . LEU A 1 241 ? 31.308 35.965 14.119 1.00 23.43 241 LEU A N 1
ATOM 1933 C CA . LEU A 1 241 ? 31.509 35.914 15.588 1.00 23.08 241 LEU A CA 1
ATOM 1934 C C . LEU A 1 241 ? 30.186 35.946 16.348 1.00 23.52 241 LEU A C 1
ATOM 1935 O O . LEU A 1 241 ? 29.215 36.596 15.900 1.00 23.82 241 LEU A O 1
ATOM 1940 N N . ALA A 1 242 ? 30.166 35.303 17.513 1.00 23.47 242 ALA A N 1
ATOM 1941 C CA . ALA A 1 242 ? 29.037 35.447 18.453 1.00 22.85 242 ALA A CA 1
ATOM 1942 C C . ALA A 1 242 ? 28.767 36.898 18.801 1.00 22.99 242 ALA A C 1
ATOM 1943 O O . ALA A 1 242 ? 29.684 37.721 18.903 1.00 22.23 242 ALA A O 1
ATOM 1945 N N . TRP A 1 243 ? 27.493 37.217 18.995 1.00 23.02 243 TRP A N 1
ATOM 1946 C CA . TRP A 1 243 ? 27.117 38.584 19.360 1.00 22.56 243 TRP A CA 1
ATOM 1947 C C . TRP A 1 243 ? 27.903 39.157 20.548 1.00 22.64 243 TRP A C 1
ATOM 1948 O O . TRP A 1 243 ? 28.401 40.293 20.489 1.00 22.85 243 TRP A O 1
ATOM 1959 N N . ASN A 1 244 ? 28.012 38.362 21.611 1.00 22.96 244 ASN A N 1
ATOM 1960 C CA . ASN A 1 244 ? 28.736 38.803 22.799 1.00 23.77 244 ASN A CA 1
ATOM 1961 C C . ASN A 1 244 ? 30.039 38.036 22.941 1.00 23.37 244 ASN A C 1
ATOM 1962 O O . ASN A 1 244 ? 30.383 37.578 24.021 1.00 23.86 244 ASN A O 1
ATOM 1967 N N . HIS A 1 245 ? 30.783 37.948 21.838 1.00 23.59 245 HIS A N 1
ATOM 1968 C CA . HIS A 1 245 ? 32.025 37.164 21.829 1.00 23.92 245 HIS A CA 1
ATOM 1969 C C . HIS A 1 245 ? 33.006 37.647 22.914 1.00 24.27 245 HIS A C 1
ATOM 1970 O O . HIS A 1 245 ? 33.696 36.830 23.522 1.00 24.03 245 HIS A O 1
ATOM 1977 N N . GLU A 1 246 ? 33.062 38.954 23.166 1.00 24.35 246 GLU A N 1
ATOM 1978 C CA . GLU A 1 246 ? 34.022 39.490 24.131 1.00 25.16 246 GLU A CA 1
ATOM 1979 C C . GLU A 1 246 ? 33.690 39.026 25.559 1.00 24.94 246 GLU A C 1
ATOM 1980 O O . GLU A 1 246 ? 34.594 38.813 26.380 1.00 24.18 246 GLU A O 1
ATOM 1986 N N . ALA A 1 247 ? 32.399 38.847 25.836 1.00 24.33 247 ALA A N 1
ATOM 1987 C CA . ALA A 1 247 ? 31.958 38.333 27.140 1.00 24.61 247 ALA A CA 1
ATOM 1988 C C . ALA A 1 247 ? 32.479 36.916 27.351 1.00 24.83 247 ALA A C 1
ATOM 1989 O O . ALA A 1 247 ? 32.893 36.553 28.460 1.00 24.82 247 ALA A O 1
ATOM 1991 N N . VAL A 1 248 ? 32.500 36.136 26.272 1.00 23.51 248 VAL A N 1
ATOM 1992 C CA . VAL A 1 248 ? 33.049 34.769 26.326 1.00 24.23 248 VAL A CA 1
ATOM 1993 C C . VAL A 1 248 ? 34.556 34.814 26.552 1.00 23.87 248 VAL A C 1
ATOM 1994 O O . VAL A 1 248 ? 35.080 34.097 27.413 1.00 23.93 248 VAL A O 1
ATOM 1998 N N . LEU A 1 249 ? 35.247 35.656 25.782 1.00 23.73 249 LEU A N 1
ATOM 1999 C CA . LEU A 1 249 ? 36.710 35.784 25.933 1.00 23.11 249 LEU A CA 1
ATOM 2000 C C . LEU A 1 249 ? 37.075 36.173 27.354 1.00 23.38 249 LEU A C 1
ATOM 2001 O O . LEU A 1 249 ? 38.042 35.658 27.912 1.00 24.17 249 LEU A O 1
ATOM 2006 N N . SER A 1 250 ? 36.305 37.081 27.955 1.00 22.83 250 SER A N 1
ATOM 2007 C CA A SER A 1 250 ? 36.578 37.512 29.322 0.50 23.42 250 SER A CA 1
ATOM 2008 C CA B SER A 1 250 ? 36.571 37.518 29.323 0.50 23.50 250 SER A CA 1
ATOM 2009 C C . SER A 1 250 ? 36.532 36.345 30.304 1.00 23.67 250 SER A C 1
ATOM 2010 O O . SER A 1 250 ? 37.366 36.266 31.213 1.00 24.60 250 SER A O 1
ATOM 2015 N N . VAL A 1 251 ? 35.554 35.450 30.117 1.00 23.78 251 VAL A N 1
ATOM 2016 C CA . VAL A 1 251 ? 35.448 34.234 30.935 1.00 23.85 251 VAL A CA 1
ATOM 2017 C C . VAL A 1 251 ? 36.650 33.304 30.683 1.00 24.02 251 VAL A C 1
ATOM 2018 O O . VAL A 1 251 ? 37.327 32.903 31.634 1.00 23.83 251 VAL A O 1
ATOM 2022 N N . LEU A 1 252 ? 36.950 33.030 29.419 1.00 24.33 252 LEU A N 1
ATOM 2023 C CA . LEU A 1 252 ? 38.035 32.096 29.086 1.00 24.11 252 LEU A CA 1
ATOM 2024 C C . LEU A 1 252 ? 39.371 32.556 29.640 1.00 24.80 252 LEU A C 1
ATOM 2025 O O . LEU A 1 252 ? 40.151 31.739 30.151 1.00 24.55 252 LEU A O 1
ATOM 2030 N N . ARG A 1 253 ? 39.631 33.860 29.535 1.00 24.63 253 ARG A N 1
ATOM 2031 C CA . ARG A 1 253 ? 40.915 34.438 29.966 1.00 25.26 253 ARG A CA 1
ATOM 2032 C C . ARG A 1 253 ? 41.134 34.381 31.484 1.00 25.54 253 ARG A C 1
ATOM 2033 O O . ARG A 1 253 ? 42.265 34.532 31.959 1.00 25.64 253 ARG A O 1
ATOM 2041 N N . SER A 1 254 ? 40.045 34.160 32.223 1.0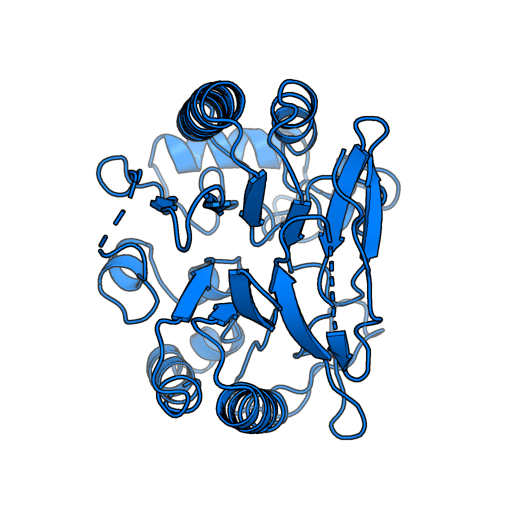0 25.22 254 SER A N 1
ATOM 2042 C CA . SER A 1 254 ? 40.056 34.025 33.680 1.00 26.67 254 SER A CA 1
ATOM 2043 C C . SER A 1 254 ? 40.472 32.640 34.171 1.00 26.01 254 SER A C 1
ATOM 2044 O O . SER A 1 254 ? 40.645 32.440 35.378 1.00 26.59 254 SER A O 1
ATOM 2047 N N . HIS A 1 255 ? 40.611 31.682 33.253 1.00 25.37 255 HIS A N 1
ATOM 2048 C CA . HIS A 1 255 ? 40.775 30.284 33.646 1.00 25.16 255 HIS A CA 1
ATOM 2049 C C . HIS A 1 255 ? 41.892 29.558 32.913 1.00 25.08 255 HIS A C 1
ATOM 2050 O O . HIS A 1 255 ? 41.809 29.347 31.692 1.00 25.04 255 HIS A O 1
ATOM 2057 N N . GLN A 1 256 ? 42.898 29.128 33.684 1.00 25.60 256 GLN A N 1
ATOM 2058 C CA . GLN A 1 256 ? 44.016 28.375 33.116 1.00 26.33 256 GLN A CA 1
ATOM 2059 C C . GLN A 1 256 ? 43.642 26.983 32.602 1.00 25.51 256 GLN A C 1
ATOM 2060 O O . GLN A 1 256 ? 44.391 26.389 31.807 1.00 25.94 256 GLN A O 1
ATOM 2066 N N . SER A 1 257 ? 42.484 26.471 33.019 1.00 24.33 257 SER A N 1
ATOM 2067 C CA . SER A 1 257 ? 42.039 25.143 32.581 1.00 24.21 257 SER A CA 1
ATOM 2068 C C . SER A 1 257 ? 41.625 25.079 31.112 1.00 23.70 257 SER A C 1
ATOM 2069 O O . SER A 1 257 ? 41.532 23.996 30.547 1.00 24.25 257 SER A O 1
ATOM 2072 N N . VAL A 1 258 ? 41.361 26.228 30.489 1.00 23.75 258 VAL A N 1
ATOM 2073 C CA . VAL A 1 258 ? 40.933 26.236 29.094 1.00 23.87 258 VAL A CA 1
ATOM 2074 C C . VAL A 1 258 ? 42.090 25.772 28.191 1.00 24.29 258 VAL A C 1
ATOM 2075 O O . VAL A 1 258 ? 43.177 26.363 28.199 1.00 24.71 258 VAL A O 1
ATOM 2079 N N . LEU A 1 259 ? 41.833 24.714 27.429 1.00 23.90 259 LEU A N 1
ATOM 2080 C CA . LEU A 1 259 ? 42.819 24.194 26.496 1.00 24.71 259 LEU A CA 1
ATOM 2081 C C . LEU A 1 259 ? 42.542 24.797 25.132 1.00 24.85 259 LEU A C 1
ATOM 2082 O O . LEU A 1 259 ? 43.419 25.422 24.528 1.00 25.20 259 LEU A O 1
ATOM 2087 N N . CYS A 1 260 ? 41.307 24.635 24.659 1.00 24.91 260 CYS A N 1
ATOM 2088 C CA . CYS A 1 260 ? 40.961 25.169 23.345 1.00 24.63 260 CYS A CA 1
ATOM 2089 C C . CYS A 1 260 ? 39.476 25.453 23.244 1.00 24.64 260 CYS A C 1
ATOM 2090 O O . CYS A 1 260 ? 38.662 24.914 24.011 1.00 25.79 260 CYS A O 1
ATOM 2093 N N . PHE A 1 261 ? 39.145 26.310 22.284 1.00 23.81 261 PHE A N 1
ATOM 2094 C CA . PHE A 1 261 ? 37.786 26.669 21.979 1.00 23.88 261 PHE A CA 1
ATOM 2095 C C . PHE A 1 261 ? 37.609 26.340 20.505 1.00 24.46 261 PHE A C 1
ATOM 2096 O O . PHE A 1 261 ? 38.320 26.880 19.658 1.00 24.59 261 PHE A O 1
ATOM 2104 N N . ILE A 1 262 ? 36.707 25.411 20.217 1.00 24.05 262 ILE A N 1
ATOM 2105 C CA . ILE A 1 262 ? 36.582 24.858 18.852 1.00 24.14 262 ILE A CA 1
ATOM 2106 C C . ILE A 1 262 ? 35.210 25.207 18.314 1.00 24.76 262 ILE A C 1
ATOM 2107 O O . ILE A 1 262 ? 34.190 24.988 18.987 1.00 24.73 262 ILE A O 1
ATOM 2112 N N . ALA A 1 263 ? 35.182 25.782 17.112 1.00 24.52 263 ALA A N 1
ATOM 2113 C CA . ALA A 1 263 ? 33.925 26.231 16.534 1.00 23.87 263 ALA A CA 1
ATOM 2114 C C . ALA A 1 263 ? 33.838 25.873 15.057 1.00 24.90 263 ALA A C 1
ATOM 2115 O O . ALA A 1 263 ? 34.832 25.469 14.462 1.00 25.01 263 ALA A O 1
ATOM 2117 N N . GLY A 1 264 ? 32.646 26.023 14.483 1.00 25.08 264 GLY A N 1
ATOM 2118 C CA . GLY A 1 264 ? 32.451 25.866 13.033 1.00 25.18 264 GLY A CA 1
ATOM 2119 C C . GLY A 1 264 ? 31.986 27.223 12.525 1.00 25.70 264 GLY A C 1
ATOM 2120 O O . GLY A 1 264 ? 32.554 28.274 12.891 1.00 26.12 264 GLY A O 1
ATOM 2121 N N . HIS A 1 265 ? 30.956 27.198 11.675 1.00 25.47 265 HIS A N 1
ATOM 2122 C CA . HIS A 1 265 ? 30.242 28.399 11.179 1.00 25.84 265 HIS A CA 1
ATOM 2123 C C . HIS A 1 265 ? 30.986 29.165 10.105 1.00 25.75 265 HIS A C 1
ATOM 2124 O O . HIS A 1 265 ? 30.419 29.428 9.042 1.00 26.86 265 HIS A O 1
ATOM 2131 N N . ASP A 1 266 ? 32.236 29.552 10.366 1.00 25.41 266 ASP A N 1
ATOM 2132 C CA . ASP A 1 266 ? 33.029 30.209 9.323 1.00 25.43 266 ASP A CA 1
ATOM 2133 C C . ASP A 1 266 ? 33.651 29.101 8.481 1.00 25.03 266 ASP A C 1
ATOM 2134 O O . ASP A 1 266 ? 34.653 28.493 8.889 1.00 25.64 266 ASP A O 1
ATOM 2139 N N . HIS A 1 267 ? 33.061 28.841 7.309 1.00 25.32 267 HIS A N 1
ATOM 2140 C CA . HIS A 1 267 ? 33.458 27.669 6.503 1.00 25.60 267 HIS A CA 1
ATOM 2141 C C . HIS A 1 267 ? 34.889 27.765 5.986 1.00 25.14 267 HIS A C 1
ATOM 2142 O O . HIS A 1 267 ? 35.456 26.762 5.591 1.00 25.07 267 HIS A O 1
ATOM 2149 N N . ASP A 1 268 ? 35.450 28.980 5.958 1.00 25.31 268 ASP A N 1
ATOM 2150 C CA . ASP A 1 268 ? 36.844 29.190 5.556 1.00 25.46 268 ASP A CA 1
ATOM 2151 C C . ASP A 1 268 ? 37.837 28.703 6.613 1.00 25.65 268 ASP A C 1
ATOM 2152 O O . ASP A 1 268 ? 39.023 28.491 6.299 1.00 25.76 268 ASP A O 1
ATOM 2157 N N . GLY A 1 269 ? 37.366 28.559 7.851 1.00 25.15 269 GLY A N 1
ATOM 2158 C CA . GLY A 1 269 ? 38.219 28.156 8.979 1.00 24.99 269 GLY A CA 1
ATOM 2159 C C . GLY A 1 269 ? 39.149 29.268 9.459 1.00 25.25 269 GLY A C 1
ATOM 2160 O O . GLY A 1 269 ? 39.271 30.331 8.834 1.00 25.55 269 GLY A O 1
ATOM 2161 N N . GLY A 1 270 ? 39.816 29.014 10.576 1.00 24.74 270 GLY A N 1
ATOM 2162 C CA . GLY A 1 270 ? 40.771 29.964 11.128 1.00 23.99 270 GLY A CA 1
ATOM 2163 C C . GLY A 1 270 ? 41.342 29.355 12.389 1.00 24.23 270 GLY A C 1
ATOM 2164 O O . GLY A 1 270 ? 40.830 28.348 12.889 1.00 24.87 270 GLY A O 1
ATOM 2165 N N . ARG A 1 271 ? 42.399 29.960 12.907 1.00 23.96 271 ARG A N 1
ATOM 2166 C CA . ARG A 1 271 ? 43.011 29.483 14.151 1.00 24.39 271 ARG A CA 1
ATOM 2167 C C . ARG A 1 271 ? 43.950 30.534 14.687 1.00 24.69 271 ARG A C 1
ATOM 2168 O O . ARG A 1 271 ? 44.581 31.268 13.918 1.00 24.01 271 ARG A O 1
ATOM 2176 N N . CYS A 1 272 ? 44.071 30.585 16.009 1.00 25.19 272 CYS A N 1
ATOM 2177 C CA . CYS A 1 272 ? 45.040 31.477 16.650 1.00 27.12 272 CYS A CA 1
ATOM 2178 C C . CYS A 1 272 ? 45.163 31.104 18.113 1.00 27.00 272 CYS A C 1
ATOM 2179 O O . CYS A 1 272 ? 44.307 30.425 18.657 1.00 26.99 272 CYS A O 1
ATOM 2182 N N . THR A 1 273 ? 46.241 31.568 18.733 1.00 27.82 273 THR A N 1
ATOM 2183 C CA . THR A 1 273 ? 46.433 31.410 20.165 1.00 29.20 273 THR A CA 1
ATOM 2184 C C . THR A 1 273 ? 46.144 32.765 20.803 1.00 29.47 273 THR A C 1
ATOM 2185 O O . THR A 1 273 ? 46.698 33.790 20.367 1.00 29.12 273 THR A O 1
ATOM 2189 N N . ASP A 1 274 ? 45.283 32.779 21.822 1.00 30.09 274 ASP A N 1
ATOM 2190 C CA . ASP A 1 274 ? 45.026 34.006 22.572 1.00 31.54 274 ASP A CA 1
ATOM 2191 C C . ASP A 1 274 ? 46.263 34.367 23.405 1.00 31.88 274 ASP A C 1
ATOM 2192 O O . ASP A 1 274 ? 47.099 33.505 23.665 1.00 31.13 274 ASP A O 1
ATOM 2197 N N . SER A 1 275 ? 46.374 35.625 23.834 1.00 33.20 275 SER A N 1
ATOM 2198 C CA . SER A 1 275 ? 47.474 36.019 24.727 1.00 34.53 275 SER A CA 1
ATOM 2199 C C . SER A 1 275 ? 47.522 35.190 26.027 1.00 34.66 275 SER A C 1
ATOM 2200 O O . SER A 1 275 ? 48.591 35.045 26.629 1.00 34.92 275 SER A O 1
ATOM 2203 N N . SER A 1 276 ? 46.374 34.642 26.432 1.00 34.96 276 SER A N 1
ATOM 2204 C CA . SER A 1 276 ? 46.273 33.732 27.587 1.00 35.10 276 SER A CA 1
ATOM 2205 C C . SER A 1 276 ? 46.931 32.365 27.350 1.00 34.91 276 SER A C 1
ATOM 2206 O O . SER A 1 276 ? 47.226 31.650 28.311 1.00 35.37 276 SER A O 1
ATOM 2209 N N . GLY A 1 277 ? 47.144 31.997 26.085 1.00 33.93 277 GLY A N 1
ATOM 2210 C CA . GLY A 1 277 ? 47.683 30.676 25.734 1.00 32.76 277 GLY A CA 1
ATOM 2211 C C . GLY A 1 277 ? 46.627 29.705 25.211 1.00 31.86 277 GLY A C 1
ATOM 2212 O O . GLY A 1 277 ? 46.960 28.671 24.623 1.00 32.44 277 GLY A O 1
ATOM 2213 N N . ALA A 1 278 ? 45.356 30.034 25.418 1.00 30.63 278 ALA A N 1
ATOM 2214 C CA . ALA A 1 278 ? 44.257 29.206 24.924 1.00 29.67 278 ALA A CA 1
ATOM 2215 C C . ALA A 1 278 ? 44.252 29.211 23.403 1.00 28.54 278 ALA A C 1
ATOM 2216 O O . ALA A 1 278 ? 44.449 30.243 22.780 1.00 28.44 278 ALA A O 1
ATOM 2218 N N . GLN A 1 279 ? 44.037 28.043 22.820 1.00 26.68 279 GLN A N 1
ATOM 2219 C CA . GLN A 1 279 ? 43.996 27.907 21.375 1.00 25.27 279 GLN A CA 1
ATOM 2220 C C . GLN A 1 279 ? 42.559 28.028 20.885 1.00 24.94 279 GLN A C 1
ATOM 2221 O O . GLN A 1 279 ? 41.674 27.361 21.415 1.00 24.85 279 GLN A O 1
ATOM 2227 N N . HIS A 1 280 ? 42.334 28.866 19.874 1.00 23.50 280 HIS A N 1
ATOM 2228 C CA . HIS A 1 280 ? 41.037 28.912 19.190 1.00 23.96 280 HIS A CA 1
ATOM 2229 C C . HIS A 1 280 ? 41.164 28.241 17.848 1.00 24.11 280 HIS A C 1
ATOM 2230 O O . HIS A 1 280 ? 42.119 28.506 17.105 1.00 24.36 280 HIS A O 1
ATOM 2237 N N . ILE A 1 281 ? 40.224 27.340 17.566 1.00 23.92 281 ILE A N 1
ATOM 2238 C CA . ILE A 1 281 ? 40.224 26.610 16.305 1.00 24.41 281 ILE A CA 1
ATOM 2239 C C . ILE A 1 281 ? 38.845 26.749 15.673 1.00 24.33 281 ILE A C 1
ATOM 2240 O O . ILE A 1 281 ? 37.828 26.428 16.297 1.00 24.39 281 ILE A O 1
ATOM 2245 N N . THR A 1 282 ? 38.808 27.247 14.441 1.00 23.19 282 THR A N 1
ATOM 2246 C CA . THR A 1 282 ? 37.566 27.286 13.681 1.00 23.75 282 THR A CA 1
ATOM 2247 C C . THR A 1 282 ? 37.720 26.318 12.517 1.00 24.58 282 THR A C 1
ATOM 2248 O O . THR A 1 282 ? 38.540 26.531 11.642 1.00 25.47 282 THR A O 1
ATOM 2252 N N . LEU A 1 283 ? 36.952 25.235 12.552 1.00 24.83 283 LEU A N 1
ATOM 2253 C CA . LEU A 1 283 ? 37.089 24.184 11.559 1.00 25.23 283 LEU A CA 1
ATOM 2254 C C . LEU A 1 283 ? 36.527 24.587 10.211 1.00 24.98 283 LEU A C 1
ATOM 2255 O O . LEU A 1 283 ? 35.418 25.136 10.124 1.00 24.55 283 LEU A O 1
ATOM 2260 N N . GLU A 1 284 ? 37.316 24.331 9.166 1.00 24.12 284 GLU A N 1
ATOM 2261 C CA . GLU A 1 284 ? 36.865 24.488 7.778 1.00 24.62 284 GLU A CA 1
ATOM 2262 C C . GLU A 1 284 ? 35.600 23.674 7.548 1.00 25.26 284 GLU A C 1
ATOM 2263 O O . GLU A 1 284 ? 35.467 22.572 8.094 1.00 25.91 284 GLU A O 1
ATOM 2269 N N . GLY A 1 285 ? 34.680 24.207 6.734 1.00 25.63 285 GLY A N 1
ATOM 2270 C CA . GLY A 1 285 ? 33.355 23.582 6.619 1.00 25.99 285 GLY A CA 1
ATOM 2271 C C . GLY A 1 285 ? 33.281 22.587 5.478 1.00 25.74 285 GLY A C 1
ATOM 2272 O O . GLY A 1 285 ? 33.739 22.853 4.353 1.00 25.63 285 GLY A O 1
ATOM 2273 N N . VAL A 1 286 ? 32.680 21.442 5.767 1.00 24.23 286 VAL A N 1
ATOM 2274 C CA . VAL A 1 286 ? 32.503 20.390 4.766 1.00 23.69 286 VAL A CA 1
ATOM 2275 C C . VAL A 1 286 ? 31.695 20.880 3.571 1.00 23.78 286 VAL A C 1
ATOM 2276 O O . VAL A 1 286 ? 32.009 20.557 2.404 1.00 23.19 286 VAL A O 1
ATOM 2280 N N . ILE A 1 287 ? 30.665 21.676 3.846 1.00 23.18 287 ILE A N 1
ATOM 2281 C CA . ILE A 1 287 ? 29.776 22.117 2.754 1.00 24.05 287 ILE A CA 1
ATOM 2282 C C . ILE A 1 287 ? 30.490 22.877 1.637 1.00 24.38 287 ILE A C 1
ATOM 2283 O O . ILE A 1 287 ? 30.094 22.782 0.485 1.00 25.09 287 ILE A O 1
ATOM 2288 N N . GLU A 1 288 ? 31.548 23.630 1.967 1.00 24.85 288 GLU A N 1
ATOM 2289 C CA . GLU A 1 288 ? 32.238 24.389 0.910 1.00 25.45 288 GLU A CA 1
ATOM 2290 C C . GLU A 1 288 ? 33.480 23.668 0.389 1.00 26.20 288 GLU A C 1
ATOM 2291 O O . GLU A 1 288 ? 34.289 24.261 -0.319 1.00 25.73 288 GLU A O 1
ATOM 2297 N N . THR A 1 289 ? 33.590 22.390 0.749 1.00 24.69 289 THR A N 1
ATOM 2298 C CA . THR A 1 289 ? 34.705 21.524 0.316 1.00 26.95 289 THR A CA 1
ATOM 2299 C C . THR A 1 289 ? 34.312 20.687 -0.935 1.00 25.56 289 THR A C 1
ATOM 2300 O O . THR A 1 289 ? 33.359 19.906 -0.855 1.00 25.67 289 THR A O 1
ATOM 2304 N N . PRO A 1 290 ? 35.033 20.835 -2.066 1.00 26.56 290 PRO A N 1
ATOM 2305 C CA . PRO A 1 290 ? 34.676 20.030 -3.246 1.00 26.11 290 PRO A CA 1
ATOM 2306 C C . PRO A 1 290 ? 35.081 18.569 -3.089 1.00 26.12 290 PRO A C 1
ATOM 2307 O O . PRO A 1 290 ? 35.876 18.243 -2.208 1.00 26.29 290 PRO A O 1
ATOM 2311 N N . PRO A 1 291 ? 34.523 17.679 -3.932 1.00 26.53 291 PRO A N 1
ATOM 2312 C CA . PRO A 1 291 ? 34.791 16.252 -3.813 1.00 26.33 291 PRO A CA 1
ATOM 2313 C C . PRO A 1 291 ? 36.262 15.865 -3.949 1.00 26.35 291 PRO A C 1
ATOM 2314 O O . PRO A 1 291 ? 36.640 14.793 -3.508 1.00 27.36 291 PRO A O 1
ATOM 2318 N N . HIS A 1 292 ? 37.070 16.708 -4.587 1.00 25.78 292 HIS A N 1
ATOM 2319 C CA . HIS A 1 292 ? 38.502 16.412 -4.706 1.00 24.89 292 HIS A CA 1
ATOM 2320 C C . HIS A 1 292 ? 39.301 16.812 -3.455 1.00 24.87 292 HIS A C 1
ATOM 2321 O O . HIS A 1 292 ? 40.527 16.642 -3.409 1.00 24.59 292 HIS A O 1
ATOM 2328 N N . SER A 1 293 ? 38.604 17.342 -2.457 1.00 24.34 293 SER A N 1
ATOM 2329 C CA . SER A 1 293 ? 39.253 17.832 -1.247 1.00 24.42 293 SER A CA 1
ATOM 2330 C C . SER A 1 293 ? 38.650 17.115 -0.014 1.00 24.99 293 SER A C 1
ATOM 2331 O O . SER A 1 293 ? 38.041 16.039 -0.146 1.00 24.87 293 SER A O 1
ATOM 2334 N N . HIS A 1 294 ? 38.837 17.668 1.184 1.00 23.58 294 HIS A N 1
ATOM 2335 C CA . HIS A 1 294 ? 38.221 17.107 2.390 1.00 23.94 294 HIS A CA 1
ATOM 2336 C C . HIS A 1 294 ? 38.240 18.167 3.458 1.00 24.01 294 HIS A C 1
ATOM 2337 O O . HIS A 1 294 ? 38.871 19.206 3.280 1.00 24.42 294 HIS A O 1
ATOM 2344 N N . ALA A 1 295 ? 37.520 17.910 4.547 1.00 23.24 295 ALA A N 1
ATOM 2345 C CA . ALA A 1 295 ? 37.585 18.762 5.751 1.00 24.30 295 ALA A CA 1
ATOM 2346 C C . ALA A 1 295 ? 37.073 18.035 6.970 1.00 24.08 295 ALA A C 1
ATOM 2347 O O . ALA A 1 295 ? 35.874 18.035 7.251 1.00 24.28 295 ALA A O 1
ATOM 2349 N N . PHE A 1 296 ? 37.979 17.390 7.691 1.00 24.29 296 PHE A N 1
ATOM 2350 C CA . PHE A 1 296 ? 37.640 16.863 8.993 1.00 23.48 296 PHE A CA 1
ATOM 2351 C C . PHE A 1 296 ? 38.946 16.629 9.732 1.00 23.98 296 PHE A C 1
ATOM 2352 O O . PHE A 1 296 ? 40.032 16.843 9.184 1.00 23.99 296 PHE A O 1
ATOM 2360 N N . ALA A 1 297 ? 38.844 16.225 10.989 1.00 23.42 297 ALA A N 1
ATOM 2361 C CA . ALA A 1 297 ? 40.055 15.952 11.747 1.00 23.48 297 ALA A CA 1
ATOM 2362 C C . ALA A 1 297 ? 39.838 14.835 12.762 1.00 24.23 297 ALA A C 1
ATOM 2363 O O . ALA A 1 297 ? 38.687 14.437 13.044 1.00 24.77 297 ALA A O 1
ATOM 2365 N N . THR A 1 298 ? 40.939 14.393 13.344 1.00 24.24 298 THR A N 1
ATOM 2366 C CA . THR A 1 298 ? 40.924 13.546 14.527 1.00 24.44 298 THR A CA 1
ATOM 2367 C C . THR A 1 298 ? 41.857 14.196 15.537 1.00 24.87 298 THR A C 1
ATOM 2368 O O . THR A 1 298 ? 42.976 14.584 15.189 1.00 25.71 298 THR A O 1
ATOM 2372 N N . ALA A 1 299 ? 41.398 14.300 16.778 1.00 24.68 299 ALA A N 1
ATOM 2373 C CA . ALA A 1 299 ? 42.201 14.910 17.821 1.00 24.16 299 ALA A CA 1
ATOM 2374 C C . ALA A 1 299 ? 42.649 13.855 18.808 1.00 24.58 299 ALA A C 1
ATOM 2375 O O . ALA A 1 299 ? 41.882 12.953 19.172 1.00 23.95 299 ALA A O 1
ATOM 2377 N N . TYR A 1 300 ? 43.902 13.988 19.224 1.00 24.39 300 TYR A N 1
ATOM 2378 C CA . TYR A 1 300 ? 44.525 13.085 20.171 1.00 24.81 300 TYR A CA 1
ATOM 2379 C C . TYR A 1 300 ? 44.956 13.891 21.397 1.00 25.07 300 TYR A C 1
ATOM 2380 O O . TYR A 1 300 ? 45.774 14.796 21.284 1.00 25.09 300 TYR A O 1
ATOM 2389 N N . LEU A 1 301 ? 44.403 13.545 22.561 1.00 24.22 301 LEU A N 1
ATOM 2390 C CA . LEU A 1 301 ? 44.769 14.170 23.818 1.00 24.67 301 LEU A CA 1
ATOM 2391 C C . LEU A 1 301 ? 45.793 13.285 24.511 1.00 25.02 301 LEU A C 1
ATOM 2392 O O . LEU A 1 301 ? 45.498 12.146 24.872 1.00 24.75 301 LEU A O 1
ATOM 2397 N N . TYR A 1 302 ? 47.009 13.809 24.655 1.00 25.46 302 TYR A N 1
ATOM 2398 C CA . TYR A 1 302 ? 48.053 13.144 25.417 1.00 26.06 302 TYR A CA 1
ATOM 2399 C C . TYR A 1 302 ? 48.185 13.814 26.780 1.00 26.17 302 TYR A C 1
ATOM 2400 O O . TYR A 1 302 ? 47.495 14.802 27.068 1.00 25.41 302 TYR A O 1
ATOM 2409 N N . GLU A 1 303 ? 49.089 13.296 27.606 1.00 26.27 303 GLU A N 1
ATOM 2410 C CA . GLU A 1 303 ? 49.299 13.886 28.916 1.00 27.20 303 GLU A CA 1
ATOM 2411 C C . GLU A 1 303 ? 49.988 15.250 28.849 1.00 26.85 303 GLU A C 1
ATOM 2412 O O . GLU A 1 303 ? 49.838 16.054 29.766 1.00 26.98 303 GLU A O 1
ATOM 2418 N N . ASP A 1 304 ? 50.694 15.530 27.748 1.00 26.28 304 ASP A N 1
ATOM 2419 C CA . ASP A 1 304 ? 51.477 16.761 27.633 1.00 26.11 304 ASP A CA 1
ATOM 2420 C C . ASP A 1 304 ? 51.116 17.685 26.465 1.00 25.80 304 ASP A C 1
ATOM 2421 O O . ASP A 1 304 ? 51.600 18.820 26.402 1.00 25.86 304 ASP A O 1
ATOM 2426 N N . ARG A 1 305 ? 50.263 17.206 25.558 1.00 24.46 305 ARG A N 1
ATOM 2427 C CA . ARG A 1 305 ? 49.910 17.950 24.352 1.00 23.73 305 ARG A CA 1
ATOM 2428 C C . ARG A 1 305 ? 48.649 17.386 23.730 1.00 23.68 305 ARG A C 1
ATOM 2429 O O . ARG A 1 305 ? 48.264 16.249 24.010 1.00 22.57 305 ARG A O 1
ATOM 2445 N N . VAL A 1 307 ? 47.208 16.791 19.817 1.00 23.61 307 VAL A N 1
ATOM 2446 C CA . VAL A 1 307 ? 47.580 16.804 18.396 1.00 23.84 307 VAL A CA 1
ATOM 2447 C C . VAL A 1 307 ? 46.320 16.637 17.567 1.00 24.78 307 VAL A C 1
ATOM 2448 O O . VAL A 1 307 ? 45.537 15.726 17.807 1.00 25.29 307 VAL A O 1
ATOM 2460 N N . LYS A 1 309 ? 44.982 15.987 13.823 1.00 24.87 309 LYS A N 1
ATOM 2461 C CA . LYS A 1 309 ? 45.374 15.546 12.486 1.00 24.78 309 LYS A CA 1
ATOM 2462 C C . LYS A 1 309 ? 44.249 15.884 11.519 1.00 25.56 309 LYS A C 1
ATOM 2463 O O . LYS A 1 309 ? 43.151 15.303 11.594 1.00 25.58 309 LYS A O 1
ATOM 2469 N N . GLY A 1 310 ? 44.498 16.872 10.659 1.00 24.52 310 GLY A N 1
ATOM 2470 C CA . GLY A 1 310 ? 43.477 17.352 9.733 1.00 24.67 310 GLY A CA 1
ATOM 2471 C C . GLY A 1 310 ? 43.666 16.729 8.375 1.00 24.75 310 GLY A C 1
ATOM 2472 O O . GLY A 1 310 ? 44.770 16.266 8.047 1.00 24.43 310 GLY A O 1
ATOM 2473 N N . ARG A 1 311 ? 42.577 16.699 7.605 1.00 24.13 311 ARG A N 1
ATOM 2474 C CA . ARG A 1 311 ? 42.591 16.233 6.228 1.00 25.29 311 ARG A CA 1
ATOM 2475 C C . ARG A 1 311 ? 42.120 17.333 5.304 1.00 24.90 311 ARG A C 1
ATOM 2476 O O . ARG A 1 311 ? 41.221 18.099 5.647 1.00 25.59 311 ARG A O 1
ATOM 2484 N N . GLY A 1 312 ? 42.726 17.371 4.118 1.00 25.20 312 GLY A N 1
ATOM 2485 C CA . GLY A 1 312 ? 42.286 18.256 3.058 1.00 24.91 312 GLY A CA 1
ATOM 2486 C C . GLY A 1 312 ? 42.495 19.707 3.437 1.00 25.13 312 GLY A C 1
ATOM 2487 O O . GLY A 1 312 ? 43.639 20.155 3.571 1.00 26.10 312 GLY A O 1
ATOM 2488 N N . ARG A 1 313 ? 41.390 20.430 3.610 1.00 24.82 313 ARG A N 1
ATOM 2489 C CA . ARG A 1 313 ? 41.432 21.858 3.939 1.00 24.76 313 ARG A CA 1
ATOM 2490 C C . ARG A 1 313 ? 41.831 22.140 5.389 1.00 25.36 313 ARG A C 1
ATOM 2491 O O . ARG A 1 313 ? 42.169 23.288 5.720 1.00 25.19 313 ARG A O 1
ATOM 2499 N N . VAL A 1 314 ? 41.761 21.117 6.252 1.00 24.69 314 VAL A N 1
ATOM 2500 C CA . VAL A 1 314 ? 42.090 21.301 7.681 1.00 24.46 314 VAL A CA 1
ATOM 2501 C C . VAL A 1 314 ? 43.566 20.966 7.935 1.00 24.59 314 VAL A C 1
ATOM 2502 O O . VAL A 1 314 ? 44.002 19.825 7.714 1.00 25.87 314 VAL A O 1
ATOM 2506 N N . GLU A 1 315 ? 44.353 21.951 8.374 1.00 24.01 315 GLU A N 1
ATOM 2507 C CA . GLU A 1 315 ? 45.774 21.694 8.648 1.00 24.52 315 GLU A CA 1
ATOM 2508 C C . GLU A 1 315 ? 45.951 21.093 10.039 1.00 24.05 315 GLU A C 1
ATOM 2509 O O . GLU A 1 315 ? 45.150 21.364 10.944 1.00 23.44 315 GLU A O 1
ATOM 2515 N N . ASP A 1 316 ? 47.009 20.295 10.212 1.00 24.42 316 ASP A N 1
ATOM 2516 C CA . ASP A 1 316 ? 47.326 19.747 11.544 1.00 24.42 316 ASP A CA 1
ATOM 2517 C C . ASP A 1 316 ? 47.619 20.893 12.518 1.00 25.03 316 ASP A C 1
ATOM 2518 O O . ASP A 1 316 ? 47.997 21.995 12.113 1.00 24.17 316 ASP A O 1
ATOM 2523 N N . LEU A 1 317 ? 47.530 20.587 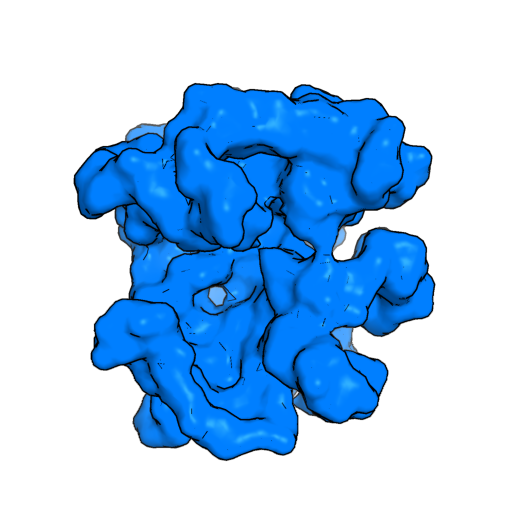13.808 1.00 25.29 317 LEU A N 1
ATOM 2524 C CA . LEU A 1 317 ? 47.849 21.543 14.851 1.00 26.96 317 LEU A CA 1
ATOM 2525 C C . LEU A 1 317 ? 48.263 20.777 16.088 1.00 27.06 317 LEU A C 1
ATOM 2526 O O . LEU A 1 317 ? 47.674 19.736 16.397 1.00 28.04 317 LEU A O 1
ATOM 2531 N N . THR A 1 318 ? 49.270 21.287 16.788 1.00 26.71 318 THR A N 1
ATOM 2532 C CA . THR A 1 318 ? 49.663 20.726 18.079 1.00 27.26 318 THR A CA 1
ATOM 2533 C C . THR A 1 318 ? 49.572 21.829 19.135 1.00 27.82 318 THR A C 1
ATOM 2534 O O . THR A 1 318 ? 50.068 22.940 18.928 1.00 27.93 318 THR A O 1
ATOM 2538 N N . ILE A 1 319 ? 48.925 21.526 20.258 1.00 27.95 319 ILE A N 1
ATOM 2539 C CA . ILE A 1 319 ? 48.926 22.435 21.402 1.00 29.08 319 ILE A CA 1
ATOM 2540 C C . ILE A 1 319 ? 49.739 21.790 22.515 1.00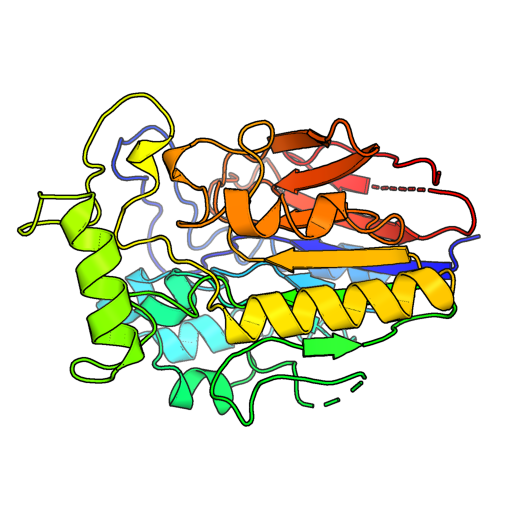 29.93 319 ILE A C 1
ATOM 2541 O O . ILE A 1 319 ? 49.377 20.736 23.01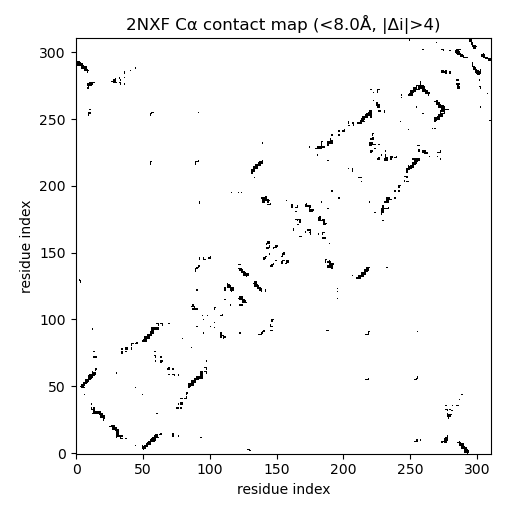2 1.00 29.91 319 ILE A O 1
ATOM 2546 N N . THR A 1 320 ? 50.836 22.430 22.891 1.00 30.65 320 THR A N 1
ATOM 2547 C CA . THR A 1 320 ? 51.633 21.974 24.028 1.00 32.05 320 THR A CA 1
ATOM 2548 C C . THR A 1 320 ? 51.001 22.561 25.294 1.00 33.00 320 THR A C 1
ATOM 2549 O O . THR A 1 320 ? 50.624 23.743 25.322 1.00 33.82 320 THR A O 1
ATOM 2553 N N . TYR A 1 321 ? 50.811 21.731 26.319 1.00 33.36 321 TYR A N 1
ATOM 2554 C CA . TYR A 1 321 ? 50.074 22.184 27.499 1.00 33.94 321 TYR A CA 1
ATOM 2555 C C . TYR A 1 321 ? 50.914 23.139 28.341 1.00 35.25 321 TYR A C 1
ATOM 2556 O O . TYR A 1 321 ? 52.116 22.973 28.446 1.00 35.80 321 TYR A O 1
ATOM 2565 N N . SER A 1 322 ? 50.252 24.130 28.939 1.00 37.46 322 SER A N 1
ATOM 2566 C CA . SER A 1 322 ? 50.896 25.070 29.858 1.00 39.19 322 SER A CA 1
ATOM 2567 C C . SER A 1 322 ? 51.162 24.358 31.171 1.00 39.68 322 SER A C 1
ATOM 2568 O O . SER A 1 322 ? 50.374 23.485 31.551 1.00 40.34 322 SER A O 1
#

B-factor: mean 28.0, std 6.75, range [13.29, 64.86]

Sequence (311 aa):
DPVFTFGLIADVQYADIEDGENYLRTRRRYYRGSSADLLRRDAVLQWRRERVQQCVVQLGDIIDGHNRRRDASDRALDTVAELDACCSVDVHHVWGNHEFYNFSRPSLLSSRLNSAQGSDLIGDDDIYAYEFSPAPNFRFVLLDAYDLSVIGREEESEKHTHSWRILTQHNHNLQDLNLPPVSVVGLEQRFVKFNGGFSEQQLQWLDAVLTLSDHKQERVLIFSHLPVHPCCAADPICLAWNHEAVLSSVLRSHQSVLCFIAGHDHDGGRCTDSSGAQHITLEGVIETPPHSHAFATAYLYEDRVKGRGRVEDLTITYS

Nearest PDB structures (foldseek):
  2nxf-assembly1_A  TM=1.003E+00  e=3.084E-72  Danio rerio
  2bq8-assembly1_X  TM=6.250E-01  e=5.394E-12  Homo sapiens
  7ov3-assembly1_A  TM=6.141E-01  e=8.302E-12  Sus scrofa
  1qhw-assembly1_A  TM=6.121E-01  e=2.676E-11  Rattus norvegicus
  1s8e-assembly2_B  TM=5.497E-01  e=2.567E-04  Pyrococcus furiosus DSM 3638

GO terms:
  GO:0030145 manganese ion binding (F, IDA)
  GO:0008663 2',3'-cyclic-nucleotide 2'-phosphodiesterase activity (F, IDA)
  GO:0047631 ADP-ribose diphosphatase activity (F, IDA)
  GO:0047734 CDP-glycerol diphosphatase activity (F, IDA)